Protein AF-A0A9W5R6Z0-F1 (afdb_monomer_lite)

Foldseek 3Di:
DLVVQVLDWADPPPDDTPGDPHPPDDDDLVSQQVSQCVVVPPCSNVVSVVVVVVVVVVVLVVVLVVVLVVVVVVCVVVVPPVVNVVSVVVSVVVVVCVVVDDPVVVVVVVCVVVVVVCVVVVVVCVVCVVVVVLQVVQQVVCVVVVHPDQDDCVSSPHPDPVVSNVVSVVVVVVVVVVVVVVVVVVVD

Sequence (188 aa):
MILITGMYNVIPEGKSAIVKNIGNVEAGPIYTQQAVETVITGFGPIFISIAIFFFAFTTLLAYYYIAETTLTYLDRQLKYGWLKPVLKFGFLIMVYIGSVESASLLWNLGDLGIGSMAWLNLIAILLLSKIALKVLKDYETQKKEGKDPVFNPKNVGIEGLTFWEERSKEVERKSSREKVIVDDNLKL

Secondary structure (DSSP, 8-state):
-TTTTT--EE--TTS--SEE-STT--SSHHHHHHHHHTTSTTTHHHHHHHHHHHHHHHHHHHHHHHHHHHHHHHHHHH--TTHHHHHHHHHHHHHHHHHHS-HHHHHHHHHHHHHHHHHHHHHHHHHHHHHHHHHHHHHHHHHHTT------TTTTT----HHHHHHHHHHHHHHHHHHHHHHHHTT-

Structure (mmCIF, N/CA/C/O backbone):
data_AF-A0A9W5R6Z0-F1
#
_entry.id   AF-A0A9W5R6Z0-F1
#
loop_
_atom_site.group_PDB
_atom_site.id
_atom_site.type_symbol
_atom_site.label_atom_id
_atom_site.label_alt_id
_atom_site.label_comp_id
_atom_site.label_asym_id
_atom_site.label_entity_id
_atom_site.label_seq_id
_atom_site.pdbx_PDB_ins_code
_atom_site.Cartn_x
_atom_site.Cartn_y
_atom_site.Cartn_z
_atom_site.occupancy
_atom_site.B_iso_or_equiv
_atom_site.auth_seq_id
_atom_site.auth_comp_id
_atom_site.auth_asym_id
_atom_site.auth_atom_id
_atom_site.pdbx_PDB_model_num
ATOM 1 N N . MET A 1 1 ? 2.844 10.333 -21.770 1.00 77.25 1 MET A N 1
ATOM 2 C CA . MET A 1 1 ? 4.228 10.536 -22.247 1.00 77.25 1 MET A CA 1
ATOM 3 C C . MET A 1 1 ? 4.653 9.427 -23.200 1.00 77.25 1 MET A C 1
ATOM 5 O O . MET A 1 1 ? 4.737 9.733 -24.372 1.00 77.25 1 MET A O 1
ATOM 9 N N . ILE A 1 2 ? 4.774 8.164 -22.762 1.00 85.81 2 ILE A N 1
ATOM 10 C CA . ILE A 1 2 ? 5.124 7.000 -23.616 1.00 85.81 2 ILE A CA 1
ATOM 11 C C . ILE A 1 2 ? 4.349 6.962 -24.948 1.00 85.81 2 ILE A C 1
ATOM 13 O O . ILE A 1 2 ? 4.947 6.856 -26.012 1.00 85.81 2 ILE A O 1
ATOM 17 N N . LEU A 1 3 ? 3.018 7.096 -24.900 1.00 87.56 3 LEU A N 1
ATOM 18 C CA . LEU A 1 3 ? 2.178 7.074 -26.107 1.00 87.56 3 LEU A CA 1
ATOM 19 C C . LEU A 1 3 ? 2.365 8.309 -27.002 1.00 87.56 3 LEU A C 1
ATOM 21 O O . LEU A 1 3 ? 2.308 8.191 -28.218 1.00 87.56 3 LEU A O 1
ATOM 25 N N . ILE A 1 4 ? 2.599 9.480 -26.400 1.00 87.56 4 ILE A N 1
ATOM 26 C CA . ILE A 1 4 ? 2.742 10.763 -27.111 1.00 87.56 4 ILE A CA 1
ATOM 27 C C . ILE A 1 4 ? 4.077 10.809 -27.858 1.00 87.56 4 ILE A C 1
ATOM 29 O O . ILE A 1 4 ? 4.140 11.292 -28.980 1.00 87.56 4 ILE A O 1
ATOM 33 N N . THR A 1 5 ? 5.137 10.286 -27.242 1.00 86.75 5 THR A N 1
ATOM 34 C CA . THR A 1 5 ? 6.488 10.253 -27.814 1.00 86.75 5 THR A CA 1
ATOM 35 C C . THR A 1 5 ? 6.715 9.041 -28.715 1.00 86.75 5 THR A C 1
ATOM 37 O O . THR A 1 5 ? 7.781 8.906 -29.304 1.00 86.75 5 THR A O 1
ATOM 40 N N . GLY A 1 6 ? 5.740 8.132 -28.809 1.00 87.12 6 GLY A N 1
ATOM 41 C CA . GLY A 1 6 ? 5.855 6.908 -29.594 1.00 87.12 6 GLY A CA 1
ATOM 42 C C . GLY A 1 6 ? 6.818 5.867 -29.015 1.00 87.12 6 GLY A C 1
ATOM 43 O O . GLY A 1 6 ? 7.072 4.87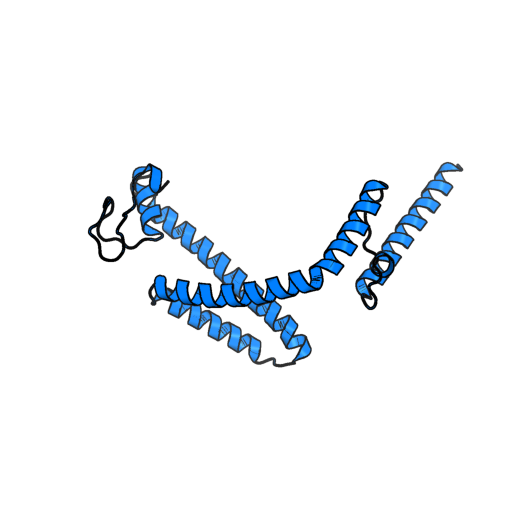1 -29.682 1.00 87.12 6 GLY A O 1
ATOM 44 N N . MET A 1 7 ? 7.343 6.040 -27.797 1.00 88.94 7 MET A N 1
ATOM 45 C CA . MET A 1 7 ? 8.395 5.173 -27.240 1.00 88.94 7 MET A CA 1
ATOM 46 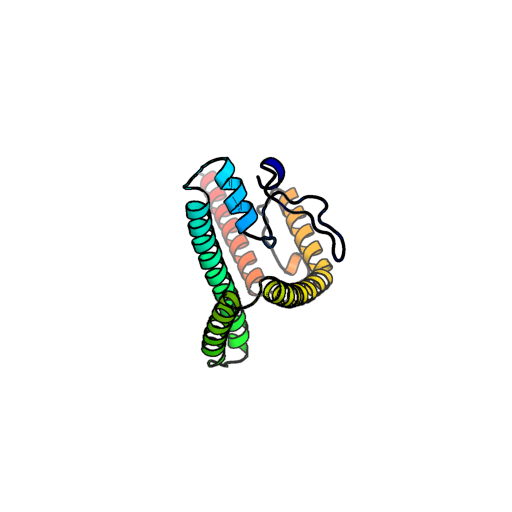C C . MET A 1 7 ? 7.825 3.896 -26.609 1.00 88.94 7 MET A C 1
ATOM 48 O O . MET A 1 7 ? 7.906 3.688 -25.401 1.00 88.94 7 MET A O 1
ATOM 52 N N . TYR A 1 8 ? 7.211 3.050 -27.434 1.00 88.88 8 TYR A N 1
ATOM 53 C CA . TYR A 1 8 ? 6.644 1.761 -27.043 1.00 88.88 8 TYR A CA 1
ATOM 54 C C . TYR A 1 8 ? 6.762 0.736 -28.177 1.00 88.88 8 TYR A C 1
ATOM 56 O O . TYR A 1 8 ? 6.826 1.088 -29.356 1.00 88.88 8 TYR A O 1
ATOM 64 N N . ASN A 1 9 ? 6.738 -0.544 -27.815 1.00 89.19 9 ASN A N 1
ATOM 65 C CA . ASN A 1 9 ? 6.555 -1.643 -28.757 1.00 89.19 9 ASN A CA 1
ATOM 66 C C . ASN A 1 9 ? 5.205 -2.320 -28.495 1.00 89.19 9 ASN A C 1
ATOM 68 O O . ASN A 1 9 ? 4.774 -2.435 -27.349 1.00 89.19 9 ASN A O 1
ATOM 72 N N . VAL A 1 10 ? 4.552 -2.796 -29.553 1.00 87.25 10 VAL A N 1
ATOM 73 C CA . VAL A 1 10 ? 3.347 -3.630 -29.485 1.00 87.25 10 VAL A CA 1
ATOM 74 C C . VAL A 1 10 ? 3.653 -4.934 -30.197 1.00 87.25 10 VAL A C 1
ATOM 76 O O . VAL A 1 10 ? 3.701 -4.990 -31.428 1.00 87.25 10 VAL A O 1
ATOM 79 N N . ILE A 1 11 ? 3.877 -5.980 -29.410 1.00 85.06 11 ILE A N 1
ATOM 80 C CA . ILE A 1 11 ? 4.200 -7.318 -29.901 1.00 85.06 11 ILE A CA 1
ATOM 81 C C . ILE A 1 11 ? 3.173 -8.275 -29.291 1.00 85.06 11 ILE A C 1
ATOM 83 O O . ILE A 1 11 ? 3.257 -8.561 -28.099 1.00 85.06 11 ILE A O 1
ATOM 87 N N . PRO A 1 12 ? 2.164 -8.720 -30.060 1.00 80.62 12 PRO A N 1
ATOM 88 C CA . PRO A 1 12 ? 1.218 -9.721 -29.584 1.00 80.62 12 PRO A CA 1
ATOM 89 C C . PRO A 1 12 ? 1.924 -11.062 -29.380 1.00 80.62 12 PRO A C 1
ATOM 91 O O . PRO A 1 12 ? 2.816 -11.415 -30.156 1.00 80.62 12 PRO A O 1
ATOM 94 N N . GLU A 1 13 ? 1.491 -11.834 -28.385 1.00 79.50 13 GLU A N 1
ATOM 95 C CA . GLU A 1 13 ? 2.047 -13.165 -28.130 1.00 79.50 13 GLU A CA 1
ATOM 96 C C . GLU A 1 13 ? 1.988 -14.044 -29.389 1.00 79.50 13 GLU A C 1
ATOM 98 O O . GLU A 1 13 ? 0.944 -14.189 -30.032 1.00 79.50 13 GLU A O 1
ATOM 103 N N . GLY A 1 14 ? 3.141 -14.599 -29.772 1.00 77.69 14 GLY A N 1
ATOM 104 C CA . GLY A 1 14 ? 3.274 -15.492 -30.925 1.00 77.69 14 GLY A CA 1
ATOM 105 C C . GLY A 1 14 ? 3.128 -14.835 -32.304 1.00 77.69 14 GLY A C 1
ATOM 106 O O . GLY A 1 14 ? 3.070 -15.557 -33.299 1.00 77.69 14 GLY A O 1
ATOM 107 N N . LYS A 1 15 ? 3.065 -13.499 -32.407 1.00 82.94 15 LYS A N 1
ATOM 108 C CA . LYS A 1 15 ? 2.953 -12.778 -33.689 1.00 82.94 15 LYS A CA 1
ATOM 109 C C . LYS A 1 15 ? 4.107 -11.800 -33.903 1.00 82.94 15 LYS A C 1
ATOM 111 O O . LYS A 1 15 ? 4.808 -11.407 -32.974 1.00 82.94 15 LYS A O 1
ATOM 116 N N . SER A 1 16 ? 4.294 -11.386 -35.155 1.00 80.81 16 SER A N 1
ATOM 117 C CA . SER A 1 16 ? 5.207 -10.296 -35.501 1.00 80.81 16 SER A CA 1
ATOM 118 C C . SER A 1 16 ? 4.775 -8.985 -34.840 1.00 80.81 16 SER A C 1
ATOM 120 O O . SER A 1 16 ? 3.581 -8.730 -34.665 1.00 80.81 16 SER A O 1
ATOM 122 N N . ALA A 1 17 ? 5.752 -8.141 -34.508 1.00 81.62 17 ALA A N 1
ATOM 123 C CA . ALA A 1 17 ? 5.506 -6.826 -33.929 1.00 81.62 17 ALA A CA 1
ATOM 124 C C . ALA A 1 17 ? 4.579 -5.989 -34.828 1.00 81.62 17 ALA A C 1
ATOM 126 O O . ALA A 1 17 ? 4.824 -5.868 -36.027 1.00 81.62 17 ALA A O 1
ATOM 127 N N . ILE A 1 18 ? 3.535 -5.407 -34.237 1.00 85.50 18 ILE A N 1
ATOM 128 C CA . ILE A 1 18 ? 2.630 -4.466 -34.915 1.00 85.50 18 ILE A CA 1
ATOM 129 C C . ILE A 1 18 ? 3.275 -3.079 -34.941 1.00 85.50 18 ILE A C 1
ATOM 131 O O . ILE A 1 18 ? 3.247 -2.390 -35.956 1.00 85.50 18 ILE A O 1
ATOM 135 N N . VAL A 1 19 ? 3.882 -2.683 -33.820 1.00 84.25 19 VAL A N 1
ATOM 136 C CA . VAL A 1 19 ? 4.623 -1.426 -33.672 1.00 84.25 19 VAL A CA 1
ATOM 137 C C . VAL A 1 19 ? 5.940 -1.738 -32.980 1.00 84.25 19 VAL A C 1
ATOM 139 O O . VAL A 1 19 ? 5.950 -2.421 -31.955 1.00 84.25 19 VAL A O 1
ATOM 142 N N . LYS A 1 20 ? 7.053 -1.255 -33.533 1.00 83.56 20 LYS A N 1
ATOM 143 C CA . LYS A 1 20 ? 8.387 -1.458 -32.963 1.00 83.56 20 LYS A CA 1
ATOM 144 C C . LYS A 1 20 ? 9.213 -0.182 -33.063 1.00 83.56 20 LYS A C 1
ATOM 146 O O . LYS A 1 20 ? 10.036 -0.039 -33.963 1.00 83.56 20 LYS A O 1
ATOM 151 N N . ASN A 1 21 ? 8.972 0.743 -32.144 1.00 85.62 21 ASN A N 1
ATOM 152 C CA . ASN A 1 21 ? 9.643 2.041 -32.144 1.00 85.62 21 ASN A CA 1
ATOM 153 C C . ASN A 1 21 ? 10.928 2.031 -31.306 1.00 85.62 21 ASN A C 1
ATOM 155 O O . ASN A 1 21 ? 11.796 2.874 -31.509 1.00 85.62 21 ASN A O 1
ATOM 159 N N . ILE A 1 22 ? 11.070 1.075 -30.382 1.00 80.81 22 ILE A N 1
ATOM 160 C CA . ILE A 1 22 ? 12.160 1.051 -29.404 1.00 80.81 22 ILE A CA 1
ATOM 161 C C . ILE A 1 22 ? 12.821 -0.326 -29.305 1.00 80.81 22 ILE A C 1
ATOM 163 O O . ILE A 1 22 ? 12.509 -1.123 -28.428 1.00 80.81 22 ILE A O 1
ATOM 167 N N . GLY A 1 23 ? 13.763 -0.613 -30.211 1.00 81.56 23 GLY A N 1
ATOM 168 C CA . GLY A 1 23 ? 14.659 -1.781 -30.144 1.00 81.56 23 GLY A CA 1
ATOM 169 C C . GLY A 1 23 ? 13.993 -3.120 -29.774 1.00 81.56 23 GLY A C 1
ATOM 170 O O . GLY A 1 23 ? 12.806 -3.333 -30.004 1.00 81.56 23 GLY A O 1
ATOM 171 N N . ASN A 1 24 ? 14.768 -4.051 -29.212 1.00 78.62 24 ASN A N 1
ATOM 172 C CA . ASN A 1 24 ? 14.244 -5.242 -28.527 1.00 78.62 24 ASN A CA 1
ATOM 173 C C . ASN A 1 24 ? 14.318 -5.004 -27.018 1.00 78.62 24 ASN A C 1
ATOM 175 O O . ASN A 1 24 ? 15.182 -5.557 -26.344 1.00 78.62 24 ASN A O 1
ATOM 179 N N . VAL A 1 25 ? 13.462 -4.121 -26.512 1.00 81.19 25 VAL A N 1
ATOM 180 C CA . VAL A 1 25 ? 13.438 -3.774 -25.091 1.00 81.19 25 VAL A CA 1
ATOM 181 C C . VAL A 1 25 ? 12.130 -4.250 -24.466 1.00 81.19 25 VAL A C 1
ATOM 183 O O . VAL A 1 25 ? 11.048 -3.975 -24.999 1.00 81.19 25 VAL A O 1
ATOM 186 N N . GLU A 1 26 ? 12.233 -4.965 -23.344 1.00 77.94 26 GLU A N 1
ATOM 187 C CA . GLU A 1 26 ? 11.074 -5.396 -22.560 1.00 77.94 26 GLU A CA 1
ATOM 188 C C . GLU A 1 26 ? 10.276 -4.199 -22.036 1.00 77.94 26 GLU A C 1
ATOM 190 O O . GLU A 1 26 ? 10.821 -3.125 -21.760 1.00 77.94 26 GLU A O 1
ATOM 195 N N . ALA A 1 27 ? 8.963 -4.388 -21.910 1.00 81.75 27 ALA A N 1
ATOM 196 C CA . ALA A 1 27 ? 8.079 -3.372 -21.366 1.00 81.75 27 ALA A CA 1
ATOM 197 C C . ALA A 1 27 ? 8.438 -3.081 -19.905 1.00 81.75 27 ALA A C 1
ATOM 199 O O . ALA A 1 27 ? 8.511 -3.984 -19.075 1.00 81.75 27 ALA A O 1
ATOM 200 N N . GLY A 1 28 ? 8.651 -1.805 -19.583 1.00 82.88 28 GLY A N 1
ATOM 201 C CA . GLY A 1 28 ? 9.047 -1.420 -18.236 1.00 82.88 28 GLY A CA 1
ATOM 202 C C . GLY A 1 28 ? 9.510 0.030 -18.115 1.00 82.88 28 GLY A C 1
ATOM 203 O O . GLY A 1 28 ? 9.246 0.850 -19.000 1.00 82.88 28 GLY A O 1
ATOM 204 N N . PRO A 1 29 ? 10.235 0.360 -17.031 1.00 84.81 29 PRO A N 1
ATOM 205 C CA . PRO A 1 29 ? 10.706 1.717 -16.739 1.00 84.81 29 PRO A CA 1
ATOM 206 C C . PRO A 1 29 ? 11.485 2.376 -17.879 1.00 84.81 29 PRO A C 1
ATOM 208 O O . PRO A 1 29 ? 11.455 3.595 -18.043 1.00 84.81 29 PRO A O 1
ATOM 211 N N . ILE A 1 30 ? 12.158 1.564 -18.688 1.00 87.12 30 ILE A N 1
ATOM 212 C CA . ILE A 1 30 ? 12.966 2.006 -19.818 1.00 87.12 30 ILE A CA 1
ATOM 213 C C . ILE A 1 30 ? 12.137 2.682 -20.922 1.00 87.12 30 ILE A C 1
ATOM 215 O O . ILE A 1 30 ? 12.633 3.607 -21.557 1.00 87.12 30 ILE A O 1
ATOM 219 N N . TYR A 1 31 ? 10.855 2.328 -21.086 1.00 89.69 31 TYR A N 1
ATOM 220 C CA . TYR A 1 31 ? 9.956 3.005 -22.035 1.00 89.69 31 TYR A CA 1
ATOM 221 C C . TYR A 1 31 ? 9.731 4.452 -21.590 1.00 89.69 31 TYR A C 1
ATOM 223 O O . TYR A 1 31 ? 9.780 5.384 -22.391 1.00 89.69 31 TYR A O 1
ATOM 231 N N . THR A 1 32 ? 9.556 4.658 -20.282 1.00 89.81 32 THR A N 1
ATOM 232 C CA . THR A 1 32 ? 9.459 5.991 -19.684 1.00 89.81 32 THR A CA 1
ATOM 233 C C . THR A 1 32 ? 10.773 6.751 -19.825 1.00 89.81 32 THR A C 1
ATOM 235 O O . THR A 1 32 ? 10.742 7.910 -20.224 1.00 89.81 32 THR A O 1
ATOM 238 N N . GLN A 1 33 ? 11.920 6.121 -19.545 1.00 89.50 33 GLN A N 1
ATOM 239 C CA . GLN A 1 33 ? 13.234 6.768 -19.676 1.00 89.50 33 GLN A CA 1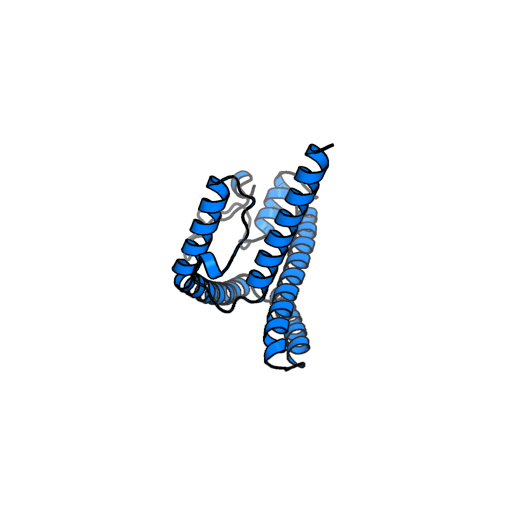
ATOM 240 C C . GLN A 1 33 ? 13.477 7.260 -21.104 1.00 89.50 33 GLN A C 1
ATOM 242 O O . GLN A 1 33 ? 13.824 8.421 -21.306 1.00 89.50 33 GLN A O 1
ATOM 247 N N . GLN A 1 34 ? 13.220 6.405 -22.093 1.00 88.75 34 GLN A N 1
ATOM 248 C CA . GLN A 1 34 ? 13.355 6.761 -23.498 1.00 88.75 34 GLN A CA 1
ATOM 249 C C . GLN A 1 34 ? 12.334 7.812 -23.937 1.00 88.75 34 GLN A C 1
ATOM 251 O O . GLN A 1 34 ? 12.659 8.688 -24.729 1.00 88.75 34 GLN A O 1
ATOM 256 N N . ALA A 1 35 ? 11.116 7.783 -23.396 1.00 89.00 35 ALA A N 1
ATOM 257 C CA . ALA A 1 35 ? 10.139 8.834 -23.638 1.00 89.00 35 ALA A CA 1
ATOM 258 C C . ALA A 1 35 ? 10.597 10.194 -23.084 1.00 89.00 35 ALA A C 1
ATOM 260 O O . ALA A 1 35 ? 10.463 11.191 -23.789 1.00 89.00 35 ALA A O 1
ATOM 261 N N . VAL A 1 36 ? 11.173 10.259 -21.876 1.00 88.94 36 VAL A N 1
ATOM 262 C CA . VAL A 1 36 ? 11.722 11.522 -21.342 1.00 88.94 36 VAL A CA 1
ATOM 263 C C . VAL A 1 36 ? 12.907 11.997 -22.170 1.00 88.94 36 VAL A C 1
ATOM 265 O O . VAL A 1 36 ? 13.016 13.192 -22.419 1.00 88.94 36 VAL A O 1
ATOM 268 N N . GLU A 1 37 ? 13.755 11.084 -22.640 1.00 88.88 37 GLU A N 1
ATOM 269 C CA . GLU A 1 37 ? 14.917 11.413 -23.475 1.00 88.88 37 GLU A CA 1
ATOM 270 C C . GLU A 1 37 ? 14.533 12.175 -24.758 1.00 88.88 37 GLU A C 1
ATOM 272 O O . GLU A 1 37 ? 15.288 13.029 -25.218 1.00 88.88 37 GLU A O 1
ATOM 277 N N . THR A 1 38 ? 13.327 11.946 -25.298 1.00 88.50 38 THR A N 1
ATOM 278 C CA . THR A 1 38 ? 12.824 12.707 -26.461 1.00 88.50 38 THR A CA 1
ATOM 279 C C . THR A 1 38 ? 12.519 14.179 -26.159 1.00 88.50 38 THR A C 1
ATOM 281 O O . THR A 1 38 ? 12.454 14.987 -27.081 1.00 88.50 38 THR A O 1
ATOM 284 N N . VAL A 1 39 ? 12.323 14.533 -24.886 1.00 87.19 39 VAL A N 1
ATOM 285 C CA . VAL A 1 39 ? 11.969 15.891 -24.437 1.00 87.19 39 VAL A CA 1
ATOM 286 C C . VAL A 1 39 ? 13.153 16.575 -23.750 1.00 87.19 39 VAL A C 1
ATOM 288 O O . VAL A 1 39 ? 13.369 17.768 -23.937 1.00 87.19 39 VAL A O 1
ATOM 291 N N . ILE A 1 40 ? 13.920 15.825 -22.953 1.00 86.75 40 ILE A N 1
ATOM 292 C CA . ILE A 1 40 ? 15.083 16.294 -22.192 1.00 86.75 40 ILE A CA 1
ATOM 293 C C . ILE A 1 40 ? 16.270 15.374 -22.505 1.00 86.75 40 ILE A C 1
ATOM 295 O O . ILE A 1 40 ? 16.613 14.482 -21.724 1.00 86.75 40 ILE A O 1
ATOM 299 N N . THR A 1 41 ? 16.880 15.588 -23.668 1.00 86.75 41 THR A N 1
ATOM 300 C CA . THR A 1 41 ? 17.999 14.780 -24.173 1.00 86.75 41 THR A CA 1
ATOM 301 C C . THR A 1 41 ? 19.209 14.834 -23.234 1.00 86.75 41 THR A C 1
ATOM 303 O O . THR A 1 41 ? 19.573 15.893 -22.723 1.00 86.75 41 THR A O 1
ATOM 306 N N . GLY A 1 42 ? 19.843 13.689 -22.996 1.00 85.50 42 GLY A N 1
ATOM 307 C CA . GLY A 1 42 ? 21.060 13.515 -22.204 1.00 85.50 42 GLY A CA 1
ATOM 308 C C . GLY A 1 42 ? 20.852 13.453 -20.688 1.00 85.50 42 GLY A C 1
ATOM 309 O O . GLY A 1 42 ? 21.684 12.878 -19.988 1.00 85.50 42 GLY A O 1
ATOM 310 N N . PHE A 1 43 ? 19.751 14.002 -20.163 1.00 88.88 43 PHE A N 1
ATOM 311 C CA . PHE A 1 43 ? 19.484 14.049 -18.718 1.00 88.88 43 PHE A CA 1
ATOM 312 C C . PHE A 1 43 ? 18.249 13.240 -18.288 1.00 88.88 43 PHE A C 1
ATOM 314 O O . PHE A 1 43 ? 18.162 12.815 -17.133 1.00 88.88 43 PHE A O 1
ATOM 321 N N . GLY A 1 44 ? 17.310 12.976 -19.202 1.00 85.81 44 GLY A N 1
ATOM 322 C CA . GLY A 1 44 ? 16.044 12.301 -18.908 1.00 85.81 44 GLY A CA 1
ATOM 323 C C . GLY A 1 44 ? 16.182 10.937 -18.208 1.00 85.81 44 GLY A C 1
ATOM 324 O O . GLY A 1 44 ? 15.608 10.754 -17.130 1.00 85.81 44 GLY A O 1
ATOM 325 N N . PRO A 1 45 ? 16.954 9.978 -18.754 1.00 86.81 45 PRO A N 1
ATOM 326 C CA . PRO A 1 45 ? 17.141 8.654 -18.164 1.00 86.81 45 PRO A CA 1
ATOM 327 C C . PRO A 1 45 ? 17.782 8.680 -16.773 1.00 86.81 45 PRO A C 1
ATOM 329 O O . PRO A 1 45 ? 17.369 7.920 -15.894 1.00 86.81 45 PRO A O 1
ATOM 332 N N . ILE A 1 46 ? 18.751 9.575 -16.547 1.00 90.19 46 ILE A N 1
ATOM 333 C CA . ILE A 1 46 ? 19.426 9.729 -15.249 1.00 90.19 46 ILE A CA 1
ATOM 334 C C . ILE A 1 46 ? 18.425 10.234 -14.210 1.00 90.19 46 ILE A C 1
ATOM 336 O O . ILE A 1 46 ? 18.289 9.640 -13.139 1.00 90.19 46 ILE A O 1
ATOM 340 N N . PHE A 1 47 ? 17.675 11.283 -14.552 1.00 90.44 47 PHE A N 1
ATOM 341 C CA . PHE A 1 47 ? 16.640 11.838 -13.686 1.00 90.44 47 PHE A CA 1
ATOM 342 C C . PHE A 1 47 ? 15.598 10.783 -13.290 1.00 90.44 47 PHE A C 1
ATOM 344 O O . PHE A 1 47 ? 15.310 10.606 -12.105 1.00 90.44 47 PHE A O 1
ATOM 351 N N . ILE A 1 48 ? 15.073 10.035 -14.266 1.00 91.44 48 ILE A N 1
ATOM 352 C CA . ILE A 1 48 ? 14.075 8.989 -14.011 1.00 91.44 48 ILE A CA 1
ATOM 353 C C . ILE A 1 48 ? 14.648 7.856 -13.156 1.00 91.44 48 ILE A C 1
ATOM 355 O O . ILE A 1 48 ? 13.959 7.370 -12.263 1.00 91.44 48 ILE A O 1
ATOM 359 N N . SER A 1 49 ? 15.903 7.463 -13.369 1.00 91.19 49 SER A N 1
ATOM 360 C CA . SER A 1 49 ? 16.547 6.418 -12.563 1.00 91.19 49 SER A CA 1
ATOM 361 C C . SER A 1 49 ? 16.668 6.826 -11.089 1.00 91.19 49 SER A C 1
ATOM 363 O O . SER A 1 49 ? 16.325 6.042 -10.205 1.00 91.19 49 SER A O 1
ATOM 365 N N . ILE A 1 50 ? 17.070 8.074 -10.816 1.00 93.50 50 ILE A N 1
ATOM 366 C CA . ILE A 1 50 ? 17.141 8.622 -9.450 1.00 93.50 50 ILE A CA 1
ATOM 367 C C . ILE A 1 50 ? 15.743 8.707 -8.822 1.00 93.50 50 ILE A C 1
ATOM 369 O O . ILE A 1 50 ? 15.555 8.325 -7.667 1.00 93.50 50 ILE A O 1
ATOM 373 N N . ALA A 1 51 ? 14.745 9.170 -9.577 1.00 93.12 51 ALA A N 1
ATOM 374 C CA . ALA A 1 51 ? 13.372 9.271 -9.089 1.00 93.12 51 ALA A CA 1
ATOM 375 C C . ALA A 1 51 ? 12.790 7.895 -8.721 1.00 93.12 51 ALA A C 1
ATOM 377 O O . ALA A 1 51 ? 12.215 7.734 -7.643 1.00 93.12 51 ALA A O 1
ATOM 378 N N . ILE A 1 52 ? 12.984 6.887 -9.580 1.00 92.44 52 ILE A N 1
ATOM 379 C CA . ILE A 1 52 ? 12.533 5.512 -9.329 1.00 92.44 52 ILE A CA 1
ATOM 380 C C . ILE A 1 52 ? 13.243 4.919 -8.116 1.00 92.44 52 ILE A C 1
ATOM 382 O O . ILE A 1 52 ? 12.594 4.238 -7.330 1.00 92.44 52 ILE A O 1
ATOM 386 N N . PHE A 1 53 ? 14.532 5.206 -7.918 1.00 93.56 53 PHE A N 1
ATOM 387 C CA . PHE A 1 53 ? 15.258 4.752 -6.734 1.00 93.56 53 PHE A CA 1
ATOM 388 C C . PHE A 1 53 ? 14.599 5.240 -5.437 1.00 93.56 53 PHE A C 1
ATOM 390 O O . PHE A 1 53 ? 14.262 4.425 -4.579 1.00 93.56 53 PHE A O 1
ATOM 397 N N . PHE A 1 54 ? 14.342 6.546 -5.300 1.00 96.00 54 PHE A N 1
ATOM 398 C CA . PHE A 1 54 ? 13.692 7.084 -4.099 1.00 96.00 54 PHE A CA 1
ATOM 399 C C . PHE A 1 54 ? 12.246 6.600 -3.944 1.00 96.00 54 PHE A C 1
ATOM 401 O O . PHE A 1 54 ? 11.814 6.275 -2.834 1.00 96.00 54 PHE A O 1
ATOM 408 N N . PHE A 1 55 ? 11.503 6.506 -5.047 1.00 94.31 55 PHE A N 1
ATOM 409 C CA . PHE A 1 55 ? 10.135 5.997 -5.034 1.00 94.31 55 PHE A CA 1
ATOM 410 C C . PHE A 1 55 ? 10.081 4.531 -4.582 1.00 94.31 55 PHE A C 1
ATOM 412 O O . PHE A 1 55 ? 9.326 4.187 -3.673 1.00 94.31 55 PHE A O 1
ATOM 419 N N . ALA A 1 56 ? 10.928 3.672 -5.148 1.00 93.25 56 ALA A N 1
ATOM 420 C CA . ALA A 1 56 ? 11.024 2.270 -4.762 1.00 93.25 56 ALA A CA 1
ATOM 421 C C . ALA A 1 56 ? 11.507 2.119 -3.313 1.00 93.25 56 ALA A C 1
ATOM 423 O O . ALA A 1 56 ? 10.928 1.345 -2.557 1.00 93.25 56 ALA A O 1
ATOM 424 N N . PHE A 1 57 ? 12.507 2.898 -2.892 1.00 94.62 57 PHE A N 1
ATOM 425 C CA . PHE A 1 57 ? 13.037 2.859 -1.529 1.00 94.62 57 PHE A CA 1
ATOM 426 C C . PHE A 1 57 ? 11.973 3.202 -0.480 1.00 94.62 57 PHE A C 1
ATOM 428 O O . PHE A 1 57 ? 11.755 2.444 0.466 1.00 94.62 57 PHE A O 1
ATOM 435 N N . THR A 1 58 ? 11.270 4.321 -0.663 1.00 96.50 58 THR A N 1
ATOM 436 C CA . THR A 1 58 ? 10.189 4.734 0.247 1.00 96.50 58 THR A CA 1
ATOM 437 C C . THR A 1 58 ? 9.034 3.734 0.251 1.00 96.50 58 THR A C 1
ATOM 439 O O . THR A 1 58 ? 8.502 3.422 1.316 1.00 96.50 58 THR A O 1
ATOM 442 N N . THR A 1 59 ? 8.707 3.160 -0.908 1.00 94.56 59 THR A N 1
ATOM 443 C CA . THR A 1 59 ? 7.694 2.105 -1.034 1.00 94.56 59 THR A CA 1
ATOM 444 C C . THR A 1 59 ? 8.094 0.841 -0.267 1.00 94.56 59 THR A C 1
ATOM 446 O O . THR A 1 59 ? 7.293 0.316 0.504 1.00 94.56 59 THR A O 1
ATOM 449 N N . LEU A 1 60 ? 9.342 0.377 -0.396 1.00 94.62 60 LEU A N 1
ATOM 450 C CA . LEU A 1 60 ? 9.859 -0.779 0.345 1.00 94.62 60 LEU A CA 1
ATOM 451 C C . LEU A 1 60 ? 9.795 -0.560 1.862 1.00 94.62 60 LEU A C 1
ATOM 453 O O . LEU A 1 60 ? 9.329 -1.438 2.588 1.00 94.62 60 LEU A O 1
ATOM 457 N N . LEU A 1 61 ? 10.202 0.619 2.341 1.00 94.69 61 LEU A N 1
ATOM 458 C CA . LEU A 1 61 ? 10.109 0.961 3.763 1.00 94.69 61 LEU A CA 1
ATOM 459 C C . LEU A 1 61 ? 8.661 0.968 4.262 1.00 94.69 61 LEU A C 1
ATOM 461 O O . LEU A 1 61 ? 8.388 0.441 5.340 1.00 94.69 61 LEU A O 1
ATOM 465 N N . ALA A 1 62 ? 7.733 1.525 3.481 1.00 95.38 62 ALA A N 1
ATOM 466 C CA . ALA A 1 62 ? 6.317 1.528 3.824 1.00 95.38 62 ALA A CA 1
ATOM 467 C C . ALA A 1 62 ? 5.756 0.099 3.921 1.00 95.38 62 ALA A C 1
ATOM 469 O O . ALA A 1 62 ? 5.092 -0.226 4.905 1.00 95.38 62 ALA A O 1
ATOM 470 N N . TYR A 1 63 ? 6.071 -0.778 2.962 1.00 92.88 63 TYR A N 1
ATOM 471 C CA . TYR A 1 63 ? 5.639 -2.179 3.007 1.00 92.88 63 TYR A CA 1
ATOM 472 C C . TYR A 1 63 ? 6.232 -2.941 4.194 1.00 92.88 63 TYR A C 1
ATOM 474 O O . TYR A 1 63 ? 5.502 -3.669 4.868 1.00 92.88 63 TYR A O 1
ATOM 482 N N . TYR A 1 64 ? 7.520 -2.746 4.497 1.00 94.88 64 TYR A N 1
ATOM 483 C CA . TYR A 1 64 ? 8.132 -3.338 5.687 1.00 94.88 64 TYR A CA 1
ATOM 484 C C . TYR A 1 64 ? 7.444 -2.853 6.969 1.00 94.88 64 TYR A C 1
ATOM 486 O O . TYR A 1 64 ? 7.099 -3.662 7.826 1.00 94.88 64 TYR A O 1
ATOM 494 N N . TYR A 1 65 ? 7.171 -1.550 7.076 1.00 94.31 65 TYR A N 1
ATOM 495 C CA . TYR A 1 65 ? 6.480 -0.974 8.227 1.00 94.31 65 TYR A CA 1
ATOM 496 C C . TYR A 1 65 ? 5.059 -1.534 8.396 1.00 94.31 65 TYR A C 1
ATOM 498 O O . TYR A 1 65 ? 4.667 -1.912 9.502 1.00 94.31 65 TYR A O 1
ATOM 506 N N . ILE A 1 66 ? 4.287 -1.645 7.311 1.00 92.75 66 ILE A N 1
ATOM 507 C CA . ILE A 1 66 ? 2.943 -2.244 7.334 1.00 92.75 66 ILE A CA 1
ATOM 508 C C . ILE A 1 66 ? 3.015 -3.713 7.779 1.00 92.75 66 ILE A C 1
ATOM 510 O O . ILE A 1 66 ? 2.219 -4.151 8.613 1.00 92.75 66 ILE A O 1
ATOM 514 N N . ALA A 1 67 ? 3.988 -4.474 7.275 1.00 92.50 67 ALA A N 1
ATOM 515 C CA . ALA A 1 67 ? 4.179 -5.864 7.667 1.00 92.50 67 ALA A CA 1
ATOM 516 C C . ALA A 1 67 ? 4.585 -5.995 9.145 1.00 92.50 67 ALA A C 1
ATOM 518 O O . ALA A 1 67 ? 4.012 -6.805 9.870 1.00 92.50 67 ALA A O 1
ATOM 519 N N . GLU A 1 68 ? 5.520 -5.173 9.625 1.00 91.56 68 GLU A N 1
ATOM 520 C CA . GLU A 1 68 ? 5.998 -5.205 11.011 1.00 91.56 68 GLU A CA 1
ATOM 521 C C . GLU A 1 68 ? 4.918 -4.770 12.007 1.00 91.56 68 GLU A C 1
ATOM 523 O O . GLU A 1 68 ? 4.788 -5.362 13.082 1.00 91.56 68 GLU A O 1
ATOM 528 N N . THR A 1 69 ? 4.115 -3.762 11.664 1.00 91.00 69 THR A N 1
ATOM 529 C CA . THR A 1 69 ? 2.988 -3.313 12.496 1.00 91.00 69 THR A CA 1
ATOM 530 C C . THR A 1 69 ? 1.884 -4.363 12.560 1.00 91.00 69 THR A C 1
ATOM 532 O O . THR A 1 69 ? 1.425 -4.688 13.657 1.00 91.00 69 THR A O 1
ATOM 535 N N . THR A 1 70 ? 1.524 -4.965 11.423 1.00 89.88 70 THR A N 1
ATOM 536 C CA . THR A 1 70 ? 0.564 -6.081 11.364 1.00 89.88 70 THR A CA 1
ATOM 537 C C . THR A 1 70 ? 1.067 -7.277 12.170 1.00 89.88 70 THR A C 1
ATOM 539 O O . THR A 1 70 ? 0.330 -7.855 12.970 1.00 89.88 70 THR A O 1
ATOM 542 N N . LEU A 1 71 ? 2.353 -7.605 12.033 1.00 90.12 71 LEU A N 1
ATOM 543 C CA . LEU A 1 71 ? 2.980 -8.671 12.796 1.00 90.12 71 LEU A CA 1
ATOM 544 C C . LEU A 1 71 ? 3.013 -8.356 14.289 1.00 90.12 71 LEU A C 1
ATOM 546 O O . LEU A 1 71 ? 2.717 -9.226 15.091 1.00 90.12 71 LEU A O 1
ATOM 550 N N . THR A 1 72 ? 3.321 -7.120 14.682 1.00 87.88 72 THR A N 1
ATOM 551 C CA . THR A 1 72 ? 3.328 -6.701 16.092 1.00 87.88 72 THR A CA 1
ATOM 552 C C . THR A 1 72 ? 1.929 -6.773 16.705 1.00 87.88 72 THR A C 1
ATOM 554 O O . THR A 1 72 ? 1.787 -7.131 17.874 1.00 87.88 72 THR A O 1
ATOM 557 N N . TYR A 1 73 ? 0.887 -6.462 15.930 1.00 85.75 73 TYR A N 1
ATOM 558 C CA . TYR A 1 73 ? -0.498 -6.631 16.362 1.00 85.75 73 TYR A CA 1
ATOM 559 C C . TYR A 1 73 ? -0.843 -8.109 16.600 1.00 85.75 73 TYR A C 1
ATOM 561 O O . TYR A 1 73 ? -1.421 -8.441 17.636 1.00 85.75 73 TYR A O 1
ATOM 569 N N . LEU A 1 74 ? -0.431 -8.996 15.691 1.00 85.81 74 LEU A N 1
ATOM 570 C CA . LEU A 1 74 ? -0.636 -10.439 15.824 1.00 85.81 74 LEU A CA 1
ATOM 571 C C . LEU A 1 74 ? 0.201 -11.037 16.973 1.00 85.81 74 LEU A C 1
ATOM 573 O O . LEU A 1 74 ? -0.293 -11.819 17.782 1.00 85.81 74 LEU A O 1
ATOM 577 N N . ASP A 1 75 ? 1.454 -10.610 17.096 1.00 81.25 75 ASP A N 1
ATOM 578 C CA . ASP A 1 75 ? 2.404 -11.050 18.116 1.00 81.25 75 ASP A CA 1
ATOM 579 C C . ASP A 1 75 ? 1.994 -10.612 19.528 1.00 81.25 75 ASP A C 1
ATOM 581 O O . ASP A 1 75 ? 2.230 -11.323 20.500 1.00 81.25 75 ASP A O 1
ATOM 585 N N . ARG A 1 76 ? 1.272 -9.492 19.668 1.00 77.19 76 ARG A N 1
ATOM 586 C CA . ARG A 1 76 ? 0.660 -9.094 20.948 1.00 77.19 76 ARG A CA 1
ATOM 587 C C . ARG A 1 76 ? -0.269 -10.168 21.523 1.00 77.19 76 ARG A C 1
ATOM 589 O O . ARG A 1 76 ? -0.394 -10.257 22.742 1.00 77.19 76 ARG A O 1
ATOM 596 N N . GLN A 1 77 ? -0.897 -10.964 20.660 1.00 66.56 77 GLN A N 1
ATOM 597 C CA . GLN A 1 77 ? -1.769 -12.073 21.045 1.00 66.56 77 GLN A CA 1
ATOM 598 C C . GLN A 1 77 ? -0.993 -13.394 21.200 1.00 66.56 77 GLN A C 1
ATOM 600 O O . GLN A 1 77 ? -1.349 -14.213 22.042 1.00 66.56 77 GLN A O 1
ATOM 605 N N . LEU A 1 78 ? 0.076 -13.596 20.417 1.00 66.88 78 LEU A N 1
ATOM 606 C CA . LEU A 1 78 ? 0.772 -14.884 20.282 1.00 66.88 78 LEU A CA 1
ATOM 607 C C . LEU A 1 78 ? 2.117 -15.003 21.042 1.00 66.88 78 LEU A C 1
ATOM 609 O O . LEU A 1 78 ? 2.543 -16.116 21.342 1.00 66.88 78 LEU A O 1
ATOM 613 N N . LYS A 1 79 ? 2.760 -13.882 21.410 1.00 71.56 79 LYS A N 1
ATOM 614 C CA . LYS A 1 79 ? 4.024 -13.769 22.179 1.00 71.56 79 LYS A CA 1
ATOM 615 C C . LYS A 1 79 ? 5.248 -14.479 21.568 1.00 71.56 79 LYS A C 1
ATOM 617 O O . LYS A 1 79 ? 6.127 -14.956 22.287 1.00 71.56 79 LYS A O 1
ATOM 622 N N . TYR A 1 80 ? 5.356 -14.517 20.249 1.00 75.69 80 TYR A N 1
ATOM 623 C CA . TYR A 1 80 ? 6.494 -15.036 19.499 1.00 75.69 80 TYR A CA 1
ATOM 624 C C . TYR A 1 80 ? 7.479 -13.924 19.097 1.00 75.69 80 TYR A C 1
ATOM 626 O O . TYR A 1 80 ? 7.569 -13.518 17.937 1.00 75.69 80 TYR A O 1
ATOM 634 N N . GLY A 1 81 ? 8.335 -13.513 20.039 1.00 74.62 81 GLY A N 1
ATOM 635 C CA . GLY A 1 81 ? 9.357 -12.479 19.802 1.00 74.62 81 GLY A CA 1
ATOM 636 C C . GLY A 1 81 ? 10.364 -12.782 18.675 1.00 74.62 81 GLY A C 1
ATOM 637 O O . GLY A 1 81 ? 11.054 -11.878 18.207 1.00 74.62 81 GLY A O 1
ATOM 638 N N . TRP A 1 82 ? 10.432 -14.030 18.198 1.00 84.06 82 TRP A N 1
ATOM 639 C CA . TRP A 1 82 ? 11.277 -14.448 17.075 1.00 84.06 82 TRP A CA 1
ATOM 640 C C . TRP A 1 82 ? 10.693 -14.102 15.694 1.00 84.06 82 TRP A C 1
ATOM 642 O O . TRP A 1 82 ? 11.424 -14.117 14.706 1.00 84.06 82 TRP A O 1
ATOM 652 N N . LEU A 1 83 ? 9.408 -13.746 15.593 1.00 86.81 83 LEU A N 1
ATOM 653 C CA . LEU A 1 83 ? 8.785 -13.454 14.299 1.00 86.81 83 LEU A CA 1
ATOM 654 C C . LEU A 1 83 ? 9.313 -12.157 13.668 1.00 86.81 83 LEU A C 1
ATOM 656 O O . LEU A 1 83 ? 9.455 -12.079 12.450 1.00 86.81 83 LEU A O 1
ATOM 660 N N . LYS A 1 84 ? 9.645 -11.144 14.478 1.00 86.62 84 LYS A N 1
ATOM 661 C CA . LYS A 1 84 ? 10.183 -9.860 13.991 1.00 86.62 84 LYS A CA 1
ATOM 662 C C . LYS A 1 84 ? 11.517 -9.998 13.250 1.00 86.62 84 LYS A C 1
ATOM 664 O O . LYS A 1 84 ? 11.608 -9.509 12.123 1.00 86.62 84 LYS A O 1
ATOM 669 N N . PRO A 1 85 ? 12.555 -10.654 13.813 1.00 89.12 85 PRO A N 1
ATOM 670 C CA . PRO A 1 85 ? 13.793 -10.856 13.071 1.00 89.12 85 PRO A CA 1
ATOM 671 C C . PRO A 1 85 ? 13.568 -11.713 11.823 1.00 89.12 85 PRO A C 1
ATOM 673 O O . PRO A 1 85 ? 14.130 -11.389 10.782 1.00 89.12 85 PRO A O 1
ATOM 676 N N . VAL A 1 86 ? 12.702 -12.733 11.874 1.00 92.56 86 VAL A N 1
ATOM 677 C CA . VAL A 1 86 ? 12.368 -13.540 10.687 1.00 92.56 86 VAL A CA 1
ATOM 678 C C . VAL A 1 86 ? 11.742 -12.693 9.583 1.00 92.56 86 VAL A C 1
ATOM 680 O O . VAL A 1 86 ? 12.181 -12.789 8.440 1.00 92.56 86 VAL A O 1
ATOM 683 N N . LEU A 1 87 ? 10.787 -11.816 9.908 1.00 93.25 87 LEU A N 1
ATOM 684 C CA . LEU A 1 87 ? 10.206 -10.886 8.938 1.00 93.25 87 LEU A CA 1
ATOM 685 C C . LEU A 1 87 ? 11.279 -9.981 8.326 1.00 93.25 87 LEU A C 1
ATOM 687 O O . LEU A 1 87 ? 11.315 -9.808 7.111 1.00 93.25 87 LEU A O 1
ATOM 691 N N . LYS A 1 88 ? 12.173 -9.429 9.151 1.00 93.06 88 LYS A N 1
ATOM 692 C CA . LYS A 1 88 ? 13.255 -8.554 8.687 1.00 93.06 88 LYS A CA 1
ATOM 693 C C . LYS A 1 88 ? 14.212 -9.272 7.739 1.00 93.06 88 LYS A C 1
ATOM 695 O O . LYS A 1 88 ? 14.504 -8.749 6.667 1.00 93.06 88 LYS A O 1
ATOM 700 N N . PHE A 1 89 ? 14.678 -10.465 8.102 1.00 95.31 89 PHE A N 1
ATOM 701 C CA . PHE A 1 89 ? 15.554 -11.255 7.235 1.00 95.31 89 PHE A CA 1
ATOM 702 C C . PHE A 1 89 ? 14.833 -11.713 5.965 1.00 95.31 89 PHE A C 1
ATOM 704 O O . PHE A 1 89 ? 15.388 -11.576 4.879 1.00 95.31 89 PHE A O 1
ATOM 711 N N . GLY A 1 90 ? 13.584 -12.172 6.075 1.00 94.75 90 GLY A N 1
ATOM 712 C CA . GLY A 1 90 ? 12.763 -12.554 4.927 1.00 94.75 90 GLY A CA 1
ATOM 713 C C . GLY A 1 90 ? 12.542 -11.394 3.956 1.00 94.75 90 GLY A C 1
ATOM 714 O O . GLY A 1 90 ? 12.703 -11.564 2.751 1.00 94.75 90 GLY A O 1
ATOM 715 N N . PHE A 1 91 ? 12.265 -10.193 4.469 1.00 94.38 91 PHE A N 1
ATOM 716 C CA . PHE A 1 91 ? 12.118 -8.989 3.655 1.00 94.38 91 PHE A CA 1
ATOM 717 C C . PHE A 1 91 ? 13.410 -8.646 2.903 1.00 94.38 91 PHE A C 1
ATOM 719 O O . PHE A 1 91 ? 13.370 -8.407 1.701 1.00 94.38 91 PHE A O 1
ATOM 726 N N . LEU A 1 92 ? 14.565 -8.677 3.578 1.00 94.88 92 LEU A N 1
ATOM 727 C CA . LEU A 1 92 ? 15.861 -8.416 2.939 1.00 94.88 92 LEU A CA 1
ATOM 728 C C . LEU A 1 92 ? 16.190 -9.442 1.844 1.00 94.88 92 LEU A C 1
ATOM 730 O O . LEU A 1 92 ? 16.673 -9.061 0.779 1.00 94.88 92 LEU A O 1
ATOM 734 N N . ILE A 1 93 ? 15.888 -10.723 2.078 1.00 94.38 93 ILE A N 1
ATOM 735 C CA . ILE A 1 93 ? 16.052 -11.783 1.075 1.00 94.38 93 ILE A CA 1
ATOM 736 C C . ILE A 1 93 ? 15.147 -11.518 -0.131 1.00 94.38 93 ILE A C 1
ATOM 738 O O . ILE A 1 93 ? 15.614 -11.582 -1.263 1.00 94.38 93 ILE A O 1
ATOM 742 N N . MET A 1 94 ? 13.880 -11.159 0.089 1.00 92.00 94 MET A N 1
ATOM 743 C CA . MET A 1 94 ? 12.948 -10.849 -1.000 1.00 92.00 94 MET A CA 1
ATOM 744 C C . MET A 1 94 ? 13.361 -9.612 -1.801 1.00 92.00 94 MET A C 1
ATOM 746 O O . MET A 1 94 ? 13.218 -9.611 -3.020 1.00 92.00 94 MET A O 1
ATOM 750 N N . VAL A 1 95 ? 13.917 -8.583 -1.154 1.00 93.00 95 VAL A N 1
ATOM 751 C CA . VAL A 1 95 ? 14.484 -7.416 -1.850 1.00 93.00 95 VAL A CA 1
ATOM 752 C C . VAL A 1 95 ? 15.672 -7.825 -2.723 1.00 93.00 95 VAL A C 1
ATOM 754 O O . VAL A 1 95 ? 15.772 -7.375 -3.862 1.00 93.00 95 VAL A O 1
ATOM 757 N N . TYR A 1 96 ? 16.545 -8.705 -2.225 1.00 93.25 96 TYR A N 1
ATOM 758 C CA . TYR A 1 96 ? 17.656 -9.234 -3.014 1.00 93.25 96 TYR A CA 1
ATOM 759 C C . TYR A 1 96 ? 17.167 -10.055 -4.214 1.00 93.25 96 TYR A C 1
ATOM 761 O O . TYR A 1 96 ? 17.581 -9.779 -5.339 1.00 93.25 96 TYR A O 1
ATOM 769 N N . ILE A 1 97 ? 16.235 -10.992 -4.004 1.00 91.75 97 ILE A N 1
ATOM 770 C CA . ILE A 1 97 ? 15.593 -11.762 -5.082 1.00 91.75 97 ILE A CA 1
ATOM 771 C C . ILE A 1 97 ? 14.977 -10.807 -6.113 1.00 91.75 97 ILE A C 1
ATOM 773 O O . ILE A 1 97 ? 15.183 -10.977 -7.311 1.00 91.75 97 ILE A O 1
ATOM 777 N N . GLY A 1 98 ? 14.318 -9.741 -5.652 1.00 89.25 98 GLY A N 1
ATOM 778 C CA . GLY A 1 98 ? 13.740 -8.702 -6.501 1.00 89.25 98 GLY A CA 1
ATOM 779 C C . GLY A 1 98 ? 14.736 -7.959 -7.396 1.00 89.25 98 GLY A C 1
ATOM 780 O O . GLY A 1 98 ? 14.332 -7.375 -8.396 1.00 89.25 98 GLY A O 1
ATOM 781 N N . SER A 1 99 ? 16.027 -7.975 -7.057 1.00 88.75 99 SER A N 1
ATOM 782 C CA . SER A 1 99 ? 17.079 -7.333 -7.855 1.00 88.75 99 SER A CA 1
ATOM 783 C C . SER A 1 99 ? 17.707 -8.244 -8.915 1.00 88.75 99 SER A C 1
ATOM 785 O O . SER A 1 99 ? 18.392 -7.739 -9.802 1.00 88.75 99 SER A O 1
ATOM 787 N N . VAL A 1 100 ? 17.494 -9.562 -8.824 1.00 90.12 100 VAL A N 1
ATOM 788 C CA . VAL A 1 100 ? 18.137 -10.567 -9.692 1.00 90.12 100 VAL A CA 1
ATOM 789 C C . VAL A 1 100 ? 17.127 -11.285 -10.589 1.00 90.12 100 VAL A C 1
ATOM 791 O O . VAL A 1 100 ? 17.451 -11.630 -11.723 1.00 90.12 100 VAL A O 1
ATOM 794 N N . GLU A 1 101 ? 15.908 -11.505 -10.099 1.00 90.19 101 GLU A N 1
ATOM 795 C CA . GLU A 1 101 ? 14.858 -12.211 -10.831 1.00 90.19 101 GLU A CA 1
ATOM 796 C C . GLU A 1 101 ? 14.157 -11.345 -11.883 1.00 90.19 101 GLU A C 1
ATOM 798 O O . GLU A 1 101 ? 14.158 -10.113 -11.834 1.00 90.19 101 GLU A O 1
ATOM 803 N N . SER A 1 102 ? 13.502 -12.013 -12.837 1.00 85.50 102 SER A N 1
ATOM 804 C CA . SER A 1 102 ? 12.719 -11.332 -13.872 1.00 85.50 102 SER A CA 1
ATOM 805 C C . SER A 1 102 ? 11.533 -10.560 -13.283 1.00 85.50 102 SER A C 1
ATOM 807 O O . SER A 1 102 ? 10.857 -11.020 -12.356 1.00 85.50 102 SER A O 1
ATOM 809 N N . ALA A 1 103 ? 11.214 -9.412 -13.887 1.00 84.00 103 ALA A N 1
ATOM 810 C CA . ALA A 1 103 ? 10.058 -8.614 -13.488 1.00 84.00 103 ALA A CA 1
ATOM 811 C C . ALA A 1 103 ? 8.760 -9.436 -13.544 1.00 84.00 103 ALA A C 1
ATOM 813 O O . ALA A 1 103 ? 7.950 -9.354 -12.626 1.00 84.00 103 ALA A O 1
ATOM 814 N N . SER A 1 104 ? 8.578 -10.269 -14.572 1.00 85.81 104 SER A N 1
ATOM 815 C CA . SER A 1 104 ? 7.393 -11.121 -14.728 1.00 85.81 104 SER A CA 1
ATOM 816 C C . SER A 1 104 ? 7.189 -12.079 -13.555 1.00 85.81 104 SER A C 1
ATOM 818 O O . SER A 1 104 ? 6.067 -12.223 -13.077 1.00 85.81 104 SER A O 1
ATOM 820 N N . LEU A 1 105 ? 8.256 -12.706 -13.049 1.00 87.88 105 LEU A N 1
ATOM 821 C CA . LEU A 1 105 ? 8.166 -13.589 -11.885 1.00 87.88 105 LEU A CA 1
ATOM 822 C C . LEU A 1 105 ? 7.727 -12.816 -10.632 1.00 87.88 105 LEU A C 1
ATOM 824 O O . LEU A 1 105 ? 6.843 -13.266 -9.903 1.00 87.88 105 LEU A O 1
ATOM 828 N N . LEU A 1 106 ? 8.313 -11.639 -10.405 1.00 89.62 106 LEU A N 1
ATOM 829 C CA . LEU A 1 106 ? 7.991 -10.790 -9.256 1.00 89.62 106 LEU A CA 1
ATOM 830 C C . LEU A 1 106 ? 6.559 -10.252 -9.320 1.00 89.62 106 LEU A C 1
ATOM 832 O O . LEU A 1 106 ? 5.879 -10.232 -8.296 1.00 89.62 106 LEU A O 1
ATOM 836 N N . TRP A 1 107 ? 6.086 -9.872 -10.510 1.00 88.38 107 TRP A N 1
ATOM 837 C CA . TRP A 1 107 ? 4.695 -9.479 -10.734 1.00 88.38 107 TRP A CA 1
ATOM 838 C C . TRP A 1 107 ? 3.738 -10.638 -10.461 1.00 88.38 107 TRP A C 1
ATOM 840 O O . TRP A 1 107 ? 2.800 -10.463 -9.694 1.00 88.38 107 TRP A O 1
ATOM 850 N N . ASN A 1 108 ? 4.026 -11.841 -10.966 1.00 90.88 108 ASN A N 1
ATOM 851 C CA . ASN A 1 108 ? 3.193 -13.022 -10.712 1.00 90.88 108 ASN A CA 1
ATOM 852 C C . ASN A 1 108 ? 3.108 -13.367 -9.215 1.00 90.88 108 ASN A C 1
ATOM 854 O O . ASN A 1 108 ? 2.036 -13.697 -8.702 1.00 90.88 108 ASN A O 1
ATOM 858 N N . LEU A 1 109 ? 4.231 -13.282 -8.494 1.00 89.75 109 LEU A N 1
ATOM 859 C CA . LEU A 1 109 ? 4.258 -13.507 -7.048 1.00 89.75 109 LEU A CA 1
ATOM 860 C C . LEU A 1 109 ? 3.502 -12.403 -6.290 1.00 89.75 109 LEU A C 1
ATOM 862 O O . LEU A 1 109 ? 2.776 -12.687 -5.334 1.00 89.75 109 LEU A O 1
ATOM 866 N N . GLY A 1 110 ? 3.652 -11.153 -6.734 1.00 89.38 110 GLY A N 1
ATOM 867 C CA . GLY A 1 110 ? 2.936 -9.996 -6.206 1.00 89.38 110 GLY A CA 1
ATOM 868 C C . GLY A 1 110 ? 1.424 -10.116 -6.383 1.00 89.38 110 GLY A C 1
ATOM 869 O O . GLY A 1 110 ? 0.686 -9.926 -5.418 1.00 89.38 110 GLY A O 1
ATOM 870 N N . ASP A 1 111 ? 0.968 -10.509 -7.571 1.00 92.56 111 ASP A N 1
ATOM 871 C CA . ASP A 1 111 ? -0.448 -10.697 -7.891 1.00 92.56 111 ASP A CA 1
ATOM 872 C C . ASP A 1 111 ? -1.081 -11.791 -7.029 1.00 92.56 111 ASP A C 1
ATOM 874 O O . ASP A 1 111 ? -2.199 -11.626 -6.534 1.00 92.56 111 ASP A O 1
ATOM 878 N N . LEU A 1 112 ? -0.352 -12.878 -6.761 1.00 93.00 112 LEU A N 1
ATOM 879 C CA . LEU A 1 112 ? -0.807 -13.919 -5.840 1.00 93.00 112 LEU A CA 1
ATOM 880 C C . LEU A 1 112 ? -0.959 -13.378 -4.408 1.00 93.00 112 LEU A C 1
ATOM 882 O O . LEU A 1 112 ? -1.981 -13.608 -3.754 1.00 93.00 112 LEU A O 1
ATOM 886 N N . GLY A 1 113 ? 0.039 -12.632 -3.925 1.00 90.56 113 GLY A N 1
ATOM 887 C CA . GLY A 1 113 ? 0.036 -12.044 -2.586 1.00 90.56 113 GLY A CA 1
ATOM 888 C C . GLY A 1 113 ? -1.087 -11.023 -2.397 1.00 90.56 113 GLY A C 1
ATOM 889 O O . GLY A 1 113 ? -1.938 -11.187 -1.518 1.00 90.56 113 GLY A O 1
ATOM 890 N N . ILE A 1 114 ? -1.136 -10.003 -3.255 1.00 91.38 114 ILE A N 1
ATOM 891 C CA . ILE A 1 114 ? -2.145 -8.936 -3.210 1.00 91.38 114 ILE A CA 1
ATOM 892 C C . ILE A 1 114 ? -3.539 -9.508 -3.472 1.00 91.38 114 ILE A C 1
ATOM 894 O O . ILE A 1 114 ? -4.483 -9.148 -2.770 1.00 91.38 114 ILE A O 1
ATOM 898 N N . GLY A 1 115 ? -3.673 -10.439 -4.419 1.00 92.75 115 GLY A N 1
ATOM 899 C CA . GLY A 1 115 ? -4.935 -11.111 -4.714 1.00 92.75 115 GLY A CA 1
ATOM 900 C C . GLY A 1 115 ? -5.488 -11.857 -3.502 1.00 92.75 115 GLY A C 1
ATOM 901 O O . GLY A 1 115 ? -6.663 -11.702 -3.165 1.00 92.75 115 GLY A O 1
ATOM 902 N N . SER A 1 116 ? -4.642 -12.605 -2.786 1.00 93.62 116 SER A N 1
ATOM 903 C CA . SER A 1 116 ? -5.059 -13.309 -1.567 1.00 93.62 116 SER A CA 1
ATOM 904 C C . SER A 1 116 ? -5.533 -12.346 -0.468 1.00 93.62 116 SER A C 1
ATOM 906 O O . SER A 1 116 ? -6.596 -12.551 0.123 1.00 93.62 116 SER A O 1
ATOM 908 N N . MET A 1 117 ? -4.805 -11.245 -0.250 1.00 92.12 117 MET A N 1
ATOM 909 C CA . MET A 1 117 ? -5.163 -10.211 0.724 1.00 92.12 117 MET A CA 1
ATOM 910 C C . MET A 1 117 ? -6.475 -9.511 0.347 1.00 92.12 117 MET A C 1
ATOM 912 O O . MET A 1 117 ? -7.325 -9.267 1.208 1.00 92.12 117 MET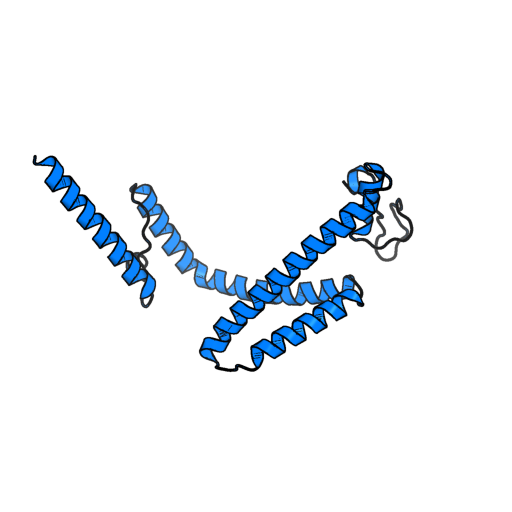 A O 1
ATOM 916 N N . ALA A 1 118 ? -6.664 -9.217 -0.941 1.00 94.94 118 ALA A N 1
ATOM 917 C CA . ALA A 1 118 ? -7.867 -8.581 -1.456 1.00 94.94 118 ALA A CA 1
ATOM 918 C C . ALA A 1 118 ? -9.107 -9.452 -1.229 1.00 94.94 118 ALA A C 1
ATOM 920 O O . ALA A 1 118 ? -10.120 -8.940 -0.757 1.00 94.94 118 ALA A O 1
ATOM 921 N N . TRP A 1 119 ? -9.028 -10.762 -1.487 1.00 94.62 119 TRP A N 1
ATOM 922 C CA . TRP A 1 119 ? -10.148 -11.679 -1.258 1.00 94.62 119 TRP A CA 1
ATOM 923 C C . TRP A 1 119 ? -10.567 -11.747 0.210 1.00 94.62 119 TRP A C 1
ATOM 925 O O . TRP A 1 119 ? -11.758 -11.643 0.510 1.00 94.62 119 TRP A O 1
ATOM 935 N N . LEU A 1 120 ? -9.606 -11.862 1.132 1.00 92.94 120 LEU A N 1
ATOM 936 C CA . LEU A 1 120 ? -9.898 -11.886 2.568 1.00 92.94 120 LEU A CA 1
ATOM 937 C C . LEU A 1 120 ? -10.577 -10.588 3.025 1.00 92.94 120 LEU A C 1
ATOM 939 O O . LEU A 1 120 ? -11.611 -10.627 3.697 1.00 92.94 120 LEU A O 1
ATOM 943 N N . ASN A 1 121 ? -10.043 -9.440 2.605 1.00 94.62 121 ASN A N 1
ATOM 944 C CA . 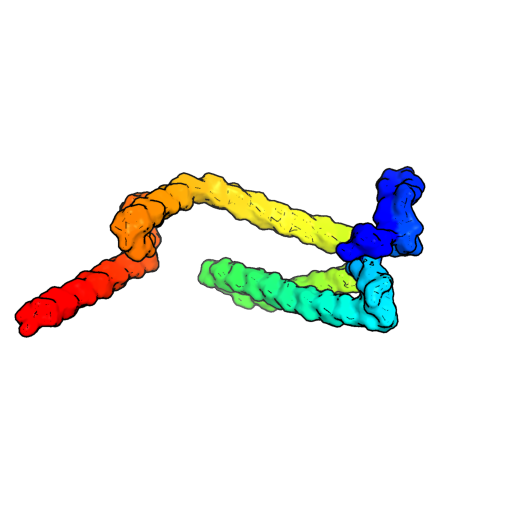ASN A 1 121 ? -10.602 -8.137 2.957 1.00 94.62 121 ASN A CA 1
ATOM 945 C C . ASN A 1 121 ? -11.980 -7.907 2.329 1.00 94.62 121 ASN A C 1
ATOM 947 O O . ASN A 1 121 ? -12.871 -7.375 2.989 1.00 94.62 121 ASN A O 1
ATOM 951 N N . LEU A 1 122 ? -12.189 -8.335 1.082 1.00 96.12 122 LEU A N 1
ATOM 952 C CA . LEU A 1 122 ? -13.475 -8.210 0.403 1.00 96.12 122 LEU A CA 1
ATOM 953 C C . LEU A 1 122 ? -14.562 -9.002 1.135 1.00 96.12 122 LEU A C 1
ATOM 955 O O . LEU A 1 122 ? -15.631 -8.462 1.410 1.00 96.12 122 LEU A O 1
ATOM 959 N N . ILE A 1 123 ? -14.280 -10.254 1.507 1.00 95.56 123 ILE A N 1
ATOM 960 C CA . ILE A 1 123 ? -15.220 -11.085 2.270 1.00 95.56 123 ILE A CA 1
ATOM 961 C C . ILE A 1 123 ? -15.531 -10.432 3.623 1.00 95.56 123 ILE A C 1
ATOM 963 O O . ILE A 1 123 ? -16.701 -10.328 3.996 1.00 95.56 123 ILE A O 1
ATOM 967 N N . ALA A 1 124 ? -14.517 -9.931 4.334 1.00 94.81 124 ALA A N 1
ATOM 968 C CA . ALA A 1 124 ? -14.715 -9.232 5.602 1.00 94.81 124 ALA A CA 1
ATOM 969 C C . ALA A 1 124 ? -15.612 -7.990 5.447 1.00 94.81 124 ALA A C 1
ATOM 971 O O . ALA A 1 124 ? -16.550 -7.808 6.223 1.00 94.81 124 ALA A O 1
ATOM 972 N N . ILE A 1 125 ? -15.385 -7.170 4.414 1.00 95.38 125 ILE A N 1
ATOM 973 C CA . ILE A 1 125 ? -16.219 -5.997 4.110 1.00 95.38 125 ILE A CA 1
ATOM 974 C C . ILE A 1 125 ? -17.657 -6.417 3.790 1.00 95.38 125 ILE A C 1
ATOM 976 O O . ILE A 1 125 ? -18.595 -5.786 4.274 1.00 95.38 125 ILE A O 1
ATOM 980 N N . LEU A 1 126 ? -17.860 -7.491 3.023 1.00 95.44 126 LEU A N 1
ATOM 981 C CA . LEU A 1 126 ? -19.200 -7.990 2.701 1.00 95.44 126 LEU A CA 1
ATOM 982 C C . LEU A 1 126 ? -19.955 -8.448 3.954 1.00 95.44 126 LEU A C 1
ATOM 984 O O . LEU A 1 126 ? -21.128 -8.106 4.114 1.00 95.44 126 LEU A O 1
ATOM 988 N N . LEU A 1 127 ? -19.291 -9.151 4.873 1.00 95.00 127 LEU A N 1
ATOM 989 C CA . LEU A 1 127 ? -19.886 -9.563 6.148 1.00 95.00 127 LEU A CA 1
ATOM 990 C C . LEU A 1 127 ? -20.190 -8.361 7.057 1.00 95.00 127 LEU A C 1
ATOM 992 O O . LEU A 1 127 ? -21.246 -8.311 7.689 1.00 95.00 127 LEU A O 1
ATOM 996 N N . LEU A 1 128 ? -19.302 -7.363 7.080 1.00 94.31 128 LEU A N 1
ATOM 997 C CA . LEU A 1 128 ? -19.463 -6.140 7.870 1.00 94.31 128 LEU A CA 1
ATOM 998 C C . LEU A 1 128 ? -20.388 -5.103 7.220 1.00 94.31 128 LEU A C 1
ATOM 1000 O O . LEU A 1 128 ? -20.771 -4.141 7.884 1.00 94.31 128 LEU A O 1
ATOM 1004 N N . SER A 1 129 ? -20.793 -5.292 5.962 1.00 94.88 129 SER A N 1
ATOM 1005 C CA . SER A 1 129 ? -21.563 -4.314 5.179 1.00 94.88 129 SER A CA 1
ATOM 1006 C C . SER A 1 129 ? -22.830 -3.837 5.892 1.00 94.88 129 SER A C 1
ATOM 1008 O O . SER A 1 129 ? -23.100 -2.639 5.944 1.00 94.88 129 SER A O 1
ATOM 1010 N N . LYS A 1 130 ? -23.580 -4.751 6.523 1.00 91.94 130 LYS A N 1
ATOM 1011 C CA . LYS A 1 130 ? -24.791 -4.410 7.287 1.00 91.94 130 LYS A CA 1
ATOM 1012 C C . LYS A 1 130 ? -24.488 -3.477 8.458 1.00 91.94 130 LYS A C 1
ATOM 1014 O O . LYS A 1 130 ? -25.227 -2.521 8.686 1.00 91.94 130 LYS A O 1
ATOM 1019 N N . ILE A 1 131 ? -23.405 -3.752 9.185 1.00 91.44 131 ILE A N 1
ATOM 1020 C CA . ILE A 1 131 ? -22.965 -2.949 10.328 1.00 91.44 131 ILE A CA 1
ATOM 1021 C C . ILE A 1 131 ? -22.470 -1.590 9.830 1.00 91.44 131 ILE A C 1
ATOM 1023 O O . ILE A 1 131 ? -22.942 -0.563 10.309 1.00 91.44 131 ILE A O 1
ATOM 1027 N N . ALA A 1 132 ? -21.602 -1.573 8.816 1.00 92.56 132 ALA A N 1
ATOM 1028 C CA . ALA A 1 132 ? -21.066 -0.352 8.222 1.00 92.56 132 ALA A CA 1
ATOM 1029 C C . ALA A 1 132 ? -22.177 0.584 7.718 1.00 92.56 132 ALA A C 1
ATOM 1031 O O . ALA A 1 132 ? -22.153 1.778 8.006 1.00 92.56 132 ALA A O 1
ATOM 1032 N N . LEU A 1 133 ? -23.202 0.046 7.047 1.00 93.94 133 LEU A N 1
ATOM 1033 C CA . LEU A 1 133 ? -24.358 0.824 6.595 1.00 93.94 133 LEU A CA 1
ATOM 1034 C C . LEU A 1 133 ? -25.200 1.365 7.758 1.00 93.94 133 LEU A C 1
ATOM 1036 O O . LEU A 1 133 ? -25.741 2.464 7.656 1.00 93.94 133 LEU A O 1
ATOM 1040 N N . LYS A 1 134 ? -25.325 0.625 8.866 1.00 92.44 134 LYS A N 1
ATOM 1041 C CA . LYS A 1 134 ? -26.038 1.101 10.061 1.00 92.44 134 LYS A CA 1
ATOM 1042 C C . LYS A 1 134 ? -25.296 2.266 10.721 1.00 92.44 134 LYS A C 1
ATOM 1044 O O . LYS A 1 134 ? -25.926 3.263 11.058 1.00 92.44 134 LYS A O 1
ATOM 1049 N N . VAL A 1 135 ? -23.971 2.163 10.828 1.00 92.88 135 VAL A N 1
ATOM 1050 C CA . VAL A 1 135 ? -23.097 3.241 11.322 1.00 92.88 135 VAL A CA 1
ATOM 1051 C C . VAL A 1 135 ? -23.151 4.464 10.410 1.00 92.88 135 VAL A C 1
ATOM 1053 O O . VAL A 1 135 ? -23.283 5.583 10.896 1.00 92.88 135 VAL A O 1
ATOM 1056 N N . LEU A 1 136 ? -23.128 4.261 9.091 1.00 93.56 136 LEU A N 1
ATOM 1057 C CA . LEU A 1 136 ? -23.235 5.351 8.125 1.00 93.56 136 LEU A CA 1
ATOM 1058 C C . LEU A 1 136 ? -24.573 6.095 8.247 1.00 93.56 136 LEU A C 1
ATOM 1060 O O . LEU A 1 136 ? -24.589 7.321 8.250 1.00 93.56 136 LEU A O 1
ATOM 1064 N N . LYS A 1 137 ? -25.690 5.373 8.400 1.00 93.88 137 LYS A N 1
ATOM 1065 C CA . LYS A 1 137 ? -27.014 5.989 8.588 1.00 93.88 137 LYS A CA 1
ATOM 1066 C C . LYS A 1 137 ? -27.100 6.823 9.865 1.00 93.88 137 LYS A C 1
ATOM 1068 O O . LYS A 1 137 ? -27.691 7.900 9.839 1.00 93.88 137 LYS A O 1
ATOM 1073 N N . ASP A 1 138 ? -26.531 6.338 10.967 1.00 92.50 138 ASP A N 1
ATOM 1074 C CA . ASP A 1 138 ? -26.463 7.094 12.223 1.00 92.50 138 ASP A CA 1
ATOM 1075 C C . ASP A 1 138 ? -25.652 8.386 12.035 1.00 92.50 138 ASP A C 1
ATOM 1077 O O . ASP A 1 138 ? -26.150 9.474 12.324 1.00 92.50 138 ASP A O 1
ATOM 1081 N N . TYR A 1 139 ? -24.472 8.291 11.413 1.00 93.12 139 TYR A N 1
ATOM 1082 C CA . TYR A 1 139 ? -23.648 9.452 11.066 1.00 93.12 139 TYR A CA 1
ATOM 1083 C C . TYR A 1 139 ? -24.396 10.475 10.191 1.00 93.12 139 TYR A C 1
ATOM 1085 O O . TYR A 1 139 ? -24.399 11.672 10.485 1.00 93.12 139 TYR A O 1
ATOM 1093 N N . GLU A 1 140 ? -25.065 10.022 9.127 1.00 93.62 140 GLU A N 1
ATOM 1094 C CA . GLU A 1 140 ? -25.836 10.895 8.237 1.00 93.62 140 GLU A CA 1
ATOM 1095 C C . GLU A 1 140 ? -27.020 11.559 8.944 1.00 93.62 140 GLU A C 1
ATOM 1097 O O . GLU A 1 140 ? -27.337 12.711 8.647 1.00 93.62 140 GLU A O 1
ATOM 1102 N N . THR A 1 141 ? -27.667 10.857 9.876 1.00 93.00 141 THR A N 1
ATOM 1103 C CA . THR A 1 141 ? -28.779 11.400 10.669 1.00 93.00 141 THR A CA 1
ATOM 1104 C C . THR A 1 141 ? -28.283 12.529 11.565 1.00 93.00 141 THR A C 1
ATOM 1106 O O . THR A 1 141 ? -28.807 13.637 11.490 1.00 93.00 141 THR A O 1
ATOM 1109 N N . GLN A 1 142 ? -27.201 12.302 12.316 1.00 90.88 142 GLN A N 1
ATOM 1110 C CA . GLN A 1 142 ? -26.596 13.330 13.169 1.00 90.88 142 GLN A CA 1
ATOM 1111 C C . GLN A 1 142 ? -26.153 14.561 12.363 1.00 90.88 142 GLN A C 1
ATOM 1113 O O . GLN A 1 142 ? -26.405 15.698 12.763 1.00 90.88 142 GLN A O 1
ATOM 1118 N N . LYS A 1 143 ? -25.560 14.342 11.182 1.00 92.75 143 LYS A N 1
ATOM 1119 C CA . LYS A 1 143 ? -25.142 15.425 10.284 1.00 92.75 143 LYS A CA 1
ATOM 1120 C C . LYS A 1 143 ? -26.328 16.228 9.737 1.00 92.75 143 LYS A C 1
ATOM 1122 O O . LYS A 1 143 ? -26.234 17.448 9.630 1.00 92.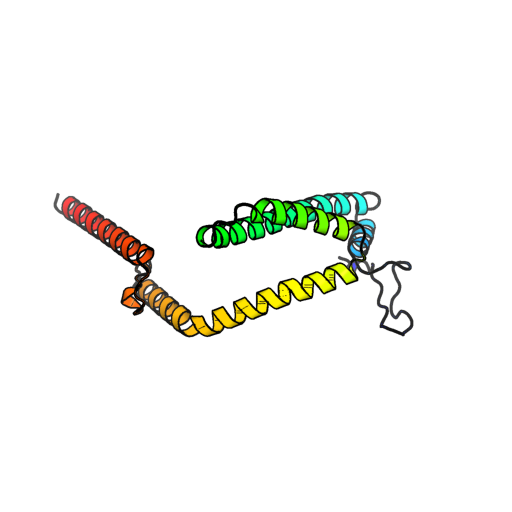75 143 LYS A O 1
ATOM 1127 N N . LYS A 1 144 ? -27.448 15.574 9.402 1.00 92.75 144 LYS A N 1
ATOM 1128 C CA . LYS A 1 144 ? -28.689 16.245 8.960 1.00 92.75 144 LYS A CA 1
ATOM 1129 C C . LYS A 1 144 ? -29.337 17.066 10.072 1.00 92.75 144 LYS A C 1
ATOM 1131 O O . LYS A 1 144 ? -29.930 18.098 9.790 1.00 92.75 144 LYS A O 1
ATOM 1136 N N . GLU A 1 145 ? -29.187 16.636 11.319 1.00 91.69 145 GLU A N 1
ATOM 1137 C CA . GLU A 1 145 ? -29.639 17.372 12.504 1.00 91.69 145 GLU A CA 1
ATOM 1138 C C . GLU A 1 145 ? -28.736 18.571 12.855 1.00 91.69 145 GLU A C 1
ATOM 1140 O O . GLU A 1 145 ? -28.990 19.258 13.842 1.00 91.69 145 GLU A O 1
ATOM 1145 N N . GLY A 1 146 ? -27.677 18.829 12.075 1.00 88.88 146 GLY A N 1
ATOM 1146 C CA . GLY A 1 146 ? -26.735 19.924 12.317 1.00 88.88 146 GLY A CA 1
ATOM 1147 C C . GLY A 1 146 ? -25.825 19.704 13.528 1.00 88.88 146 GLY A C 1
ATOM 1148 O O . GLY A 1 146 ? -25.207 20.653 14.006 1.00 88.88 146 GLY A O 1
ATOM 1149 N N . LYS A 1 147 ? -25.746 18.470 14.043 1.00 86.31 147 LYS A N 1
ATOM 1150 C CA . LYS A 1 147 ? -24.861 18.100 15.152 1.00 86.31 147 LYS A CA 1
ATOM 1151 C C . LYS A 1 147 ? -23.459 17.797 14.629 1.00 86.31 147 LYS A C 1
ATOM 1153 O O . LYS A 1 147 ? -23.302 17.342 13.495 1.00 86.31 147 LYS A O 1
ATOM 1158 N N . ASP A 1 148 ? -22.454 17.985 15.482 1.00 85.31 148 ASP A N 1
ATOM 1159 C CA . ASP A 1 148 ? -21.135 17.388 15.262 1.00 85.31 148 ASP A CA 1
ATOM 1160 C C . ASP A 1 148 ? -21.250 15.866 15.488 1.00 85.31 148 ASP A C 1
ATOM 1162 O O . ASP A 1 148 ? -21.601 15.462 16.601 1.00 85.31 148 ASP A O 1
ATOM 1166 N N . PRO A 1 149 ? -21.073 15.012 14.460 1.00 86.81 149 PRO A N 1
ATOM 1167 C CA . PRO A 1 149 ? -21.398 13.595 14.572 1.00 86.81 149 PRO A CA 1
ATOM 1168 C C . PRO A 1 149 ? -20.473 12.864 15.549 1.00 86.81 149 PRO A C 1
ATOM 1170 O O . PRO A 1 149 ? -19.260 12.792 15.352 1.00 86.81 149 PRO A O 1
ATOM 1173 N N . VAL A 1 150 ? -21.056 12.233 16.566 1.00 89.25 150 VAL A N 1
ATOM 1174 C CA . VAL A 1 150 ? -20.341 11.415 17.549 1.00 89.25 150 VAL A CA 1
ATOM 1175 C C . VAL A 1 150 ? -20.797 9.973 17.410 1.00 89.25 150 VAL A C 1
ATOM 1177 O O . VAL A 1 150 ? -21.974 9.652 17.567 1.00 89.25 150 VAL A O 1
ATOM 1180 N N . PHE A 1 151 ? -19.856 9.074 17.133 1.00 89.25 151 PHE A N 1
ATOM 1181 C CA . PHE A 1 151 ? -20.168 7.653 17.052 1.00 89.25 151 PHE A CA 1
ATOM 1182 C C . PHE A 1 151 ? -20.497 7.086 18.440 1.00 89.25 151 PHE A C 1
ATOM 1184 O O . PHE A 1 151 ? -19.633 7.052 19.318 1.00 89.25 151 PHE A O 1
ATOM 1191 N N . ASN A 1 152 ? -21.730 6.603 18.615 1.00 88.12 152 ASN A N 1
ATOM 1192 C CA . ASN A 1 152 ? -22.159 5.868 19.802 1.00 88.12 152 ASN A CA 1
ATOM 1193 C C . ASN A 1 152 ? -22.579 4.437 19.406 1.00 88.12 152 ASN A C 1
ATOM 1195 O O . ASN A 1 152 ? -23.606 4.263 18.741 1.00 88.12 152 ASN A O 1
ATOM 1199 N N . PRO A 1 153 ? -21.833 3.398 19.834 1.00 85.88 153 PRO A N 1
ATOM 1200 C CA . PRO A 1 153 ? -22.146 1.997 19.535 1.00 85.88 153 PRO A CA 1
ATOM 1201 C C . PRO A 1 153 ? -23.578 1.577 19.892 1.00 85.88 153 PRO A C 1
ATOM 1203 O O . PRO A 1 153 ? -24.190 0.778 19.182 1.00 85.88 153 PRO A O 1
ATOM 1206 N N . LYS A 1 154 ? -24.154 2.156 20.952 1.00 84.31 154 LYS A N 1
ATOM 1207 C CA . LYS A 1 154 ? -25.505 1.815 21.416 1.00 84.31 154 LYS A CA 1
ATOM 1208 C C . LYS A 1 154 ? -26.592 2.289 20.456 1.00 84.31 154 LYS A C 1
ATOM 1210 O O . LYS A 1 154 ? -27.556 1.557 20.245 1.00 84.31 154 LYS A O 1
ATOM 1215 N N . ASN A 1 155 ? -26.409 3.440 19.804 1.00 83.50 155 ASN A N 1
ATOM 1216 C CA . ASN A 1 155 ? -27.358 3.965 18.809 1.00 83.50 155 ASN A CA 1
ATOM 1217 C C . ASN A 1 155 ? -27.513 3.008 17.621 1.00 83.50 155 ASN A C 1
ATOM 1219 O O . ASN A 1 155 ? -28.582 2.874 17.028 1.00 83.50 155 ASN A O 1
ATOM 1223 N N . VAL A 1 156 ? -26.439 2.287 17.309 1.00 85.25 156 VAL A N 1
ATOM 1224 C CA . VAL A 1 156 ? -26.389 1.306 16.227 1.00 85.25 156 VAL A CA 1
ATOM 1225 C C . VAL A 1 156 ? -26.528 -0.134 16.729 1.00 85.25 156 VAL A C 1
ATOM 1227 O O . VAL A 1 156 ? -26.400 -1.065 15.937 1.00 85.25 156 VAL A O 1
ATOM 1230 N N . GLY A 1 157 ? -26.874 -0.356 18.001 1.00 83.94 157 GLY A N 1
ATOM 1231 C CA . GLY A 1 157 ? -27.096 -1.686 18.582 1.00 83.94 157 GLY A CA 1
ATOM 1232 C C . GLY A 1 157 ? -25.881 -2.613 18.494 1.00 83.94 157 GLY A C 1
ATOM 1233 O O . GLY A 1 157 ? -26.049 -3.802 18.238 1.00 83.94 157 GLY A O 1
ATOM 1234 N N . ILE A 1 158 ? -24.674 -2.056 18.616 1.00 86.12 158 ILE A N 1
ATOM 1235 C CA . ILE A 1 158 ? -23.420 -2.807 18.690 1.00 86.12 158 ILE A CA 1
ATOM 1236 C C . ILE A 1 158 ? -22.933 -2.736 20.136 1.00 86.12 158 ILE A C 1
ATOM 1238 O O . ILE A 1 158 ? -22.743 -1.647 20.675 1.00 86.12 158 ILE A O 1
ATOM 1242 N N . GLU A 1 159 ? -22.715 -3.893 20.750 1.00 81.94 159 GLU A N 1
ATOM 1243 C CA . GLU A 1 159 ? -22.236 -4.007 22.129 1.00 81.94 159 GLU A CA 1
ATOM 1244 C C . GLU A 1 159 ? -20.762 -4.433 22.169 1.00 81.94 159 GLU A C 1
ATOM 1246 O O . GLU A 1 159 ? -20.244 -5.030 21.224 1.00 81.94 159 GLU A O 1
ATOM 1251 N N . GLY A 1 160 ? -20.069 -4.115 23.266 1.00 80.75 160 GLY A N 1
ATOM 1252 C CA . GLY A 1 160 ? -18.683 -4.543 23.498 1.00 80.75 160 GLY A CA 1
ATOM 1253 C C . GLY A 1 160 ? -17.605 -3.609 22.933 1.00 80.75 160 GLY A C 1
ATOM 1254 O O . GLY A 1 160 ? -16.418 -3.911 23.040 1.00 80.75 160 GLY A O 1
ATOM 1255 N N . LEU A 1 161 ? -17.981 -2.452 22.378 1.00 85.56 161 LEU A N 1
ATOM 1256 C CA . LEU A 1 161 ? -17.048 -1.431 21.885 1.00 85.56 161 LEU A CA 1
ATOM 1257 C C . LEU A 1 161 ? -16.682 -0.423 22.989 1.00 85.56 161 LEU A C 1
ATOM 1259 O O . LEU A 1 161 ? -16.944 0.774 22.862 1.00 85.56 161 LEU A O 1
ATOM 1263 N N . THR A 1 162 ? -16.053 -0.907 24.064 1.00 86.44 162 THR A N 1
ATOM 1264 C CA . THR A 1 162 ? -15.759 -0.141 25.296 1.00 86.44 162 THR A CA 1
ATOM 1265 C C . THR A 1 162 ? -15.089 1.208 25.036 1.00 86.44 162 THR A C 1
ATOM 1267 O O . THR A 1 162 ? -15.532 2.228 25.557 1.00 86.44 162 THR A O 1
ATOM 1270 N N . PHE A 1 163 ? -14.085 1.238 24.156 1.00 89.31 163 PHE A N 1
ATOM 1271 C CA . PHE A 1 163 ? -13.386 2.468 23.779 1.00 89.31 163 PHE A CA 1
ATOM 1272 C C . PHE A 1 163 ? -14.333 3.534 23.203 1.00 89.31 163 PHE A C 1
ATOM 1274 O O . PHE A 1 163 ? -14.289 4.699 23.599 1.00 89.31 163 PHE A O 1
ATOM 1281 N N . TRP A 1 164 ? -15.212 3.144 22.279 1.00 87.81 164 TRP A N 1
ATOM 1282 C CA . TRP A 1 164 ? -16.132 4.073 21.621 1.00 87.81 164 TRP A CA 1
ATOM 1283 C C . TRP A 1 164 ? -17.272 4.503 22.545 1.00 87.81 164 TRP A C 1
ATOM 1285 O O . TRP A 1 164 ? -17.691 5.659 22.503 1.00 87.81 164 TRP A O 1
ATOM 1295 N N . GLU A 1 165 ? -17.726 3.615 23.432 1.00 89.00 165 GLU A N 1
ATOM 1296 C CA . GLU A 1 165 ? -18.696 3.961 24.472 1.00 89.00 165 GLU A CA 1
ATOM 1297 C C . GLU A 1 165 ? -18.148 5.010 25.449 1.00 89.00 165 GLU A C 1
ATOM 1299 O O . GLU A 1 165 ? -18.848 5.958 25.809 1.00 89.00 165 GLU A O 1
ATOM 1304 N N . GLU A 1 166 ? -16.897 4.864 25.886 1.00 89.62 166 GLU A N 1
ATOM 1305 C CA . GLU A 1 166 ? -16.244 5.834 26.769 1.00 89.62 166 GLU A CA 1
ATOM 1306 C C . GLU A 1 166 ? -16.016 7.173 26.071 1.00 89.62 166 GLU A C 1
ATOM 1308 O O . GLU A 1 166 ? -16.308 8.228 26.645 1.00 89.62 166 GLU A O 1
ATOM 1313 N N . ARG A 1 167 ? -15.558 7.134 24.816 1.00 89.94 167 ARG A N 1
ATOM 1314 C CA . ARG A 1 167 ? -15.313 8.328 24.006 1.00 89.94 167 ARG A CA 1
ATOM 1315 C C . ARG A 1 167 ? -16.591 9.134 23.778 1.00 89.94 167 ARG A C 1
ATOM 1317 O O . ARG A 1 167 ? -16.574 10.348 23.964 1.00 89.94 167 ARG A O 1
ATOM 1324 N N . SER A 1 168 ? -17.701 8.476 23.439 1.00 88.56 168 SER A N 1
ATOM 1325 C CA . SER A 1 168 ? -19.006 9.131 23.271 1.00 88.56 168 SER A CA 1
ATOM 1326 C C . SER A 1 168 ? -19.449 9.837 24.560 1.00 88.56 168 SER A C 1
ATOM 1328 O O . SER A 1 168 ? -19.762 11.028 24.527 1.00 88.56 168 SER A O 1
ATOM 1330 N N . LYS A 1 169 ? -19.342 9.169 25.719 1.00 88.38 169 LYS A N 1
ATOM 1331 C CA . LYS A 1 169 ? -19.648 9.769 27.034 1.00 88.38 169 LYS A CA 1
ATOM 1332 C C . LYS A 1 169 ? -18.738 10.944 27.391 1.00 88.38 169 LYS A C 1
ATOM 1334 O O . LYS A 1 169 ? -19.128 11.828 28.154 1.00 88.38 169 LYS A O 1
ATOM 1339 N N . GLU A 1 170 ? -17.479 10.923 26.963 1.00 90.44 170 GLU A N 1
ATOM 1340 C CA . GLU A 1 170 ? -16.547 12.031 27.187 1.00 90.44 170 GLU A CA 1
ATOM 1341 C C . GLU A 1 170 ? -16.971 13.274 26.393 1.00 90.44 170 GLU A C 1
ATOM 1343 O O . GLU A 1 170 ? -16.995 14.375 26.946 1.00 90.44 170 GLU A O 1
ATOM 1348 N N . VAL A 1 171 ? -17.346 13.097 25.123 1.00 87.81 171 VAL A N 1
ATOM 1349 C CA . VAL A 1 171 ? -17.794 14.194 24.255 1.00 87.81 171 VAL A CA 1
ATOM 1350 C C . VAL A 1 171 ? -19.112 14.792 24.757 1.00 87.81 171 VAL A C 1
ATOM 1352 O O . VAL A 1 171 ? -19.214 16.011 24.890 1.00 87.81 171 VAL A O 1
ATOM 1355 N N . GLU A 1 172 ? -20.078 13.957 25.149 1.00 85.06 172 GLU A N 1
ATOM 1356 C CA . GLU A 1 172 ? -21.347 14.410 25.743 1.00 85.06 172 GLU A CA 1
ATOM 1357 C C . GLU A 1 172 ? -21.133 15.223 27.031 1.00 85.06 172 GLU A C 1
ATOM 1359 O O . GLU A 1 172 ? -21.743 16.281 27.219 1.00 85.06 172 GLU A O 1
ATOM 1364 N N . ARG A 1 173 ? -20.219 14.778 27.909 1.00 87.44 173 ARG A N 1
ATOM 1365 C CA . ARG A 1 173 ? -19.860 15.511 29.136 1.00 87.44 173 ARG A CA 1
ATOM 1366 C C . ARG A 1 173 ? -19.235 16.874 28.843 1.00 87.44 173 ARG A C 1
ATOM 1368 O O . ARG A 1 173 ? -19.552 17.831 29.548 1.00 87.44 173 ARG A O 1
ATOM 1375 N N . LYS A 1 174 ? -18.360 16.975 27.837 1.00 86.38 174 LYS A N 1
ATOM 1376 C CA . LYS A 1 174 ? -17.744 18.254 27.439 1.00 86.38 174 LYS A CA 1
ATOM 1377 C C . LYS A 1 174 ? -18.783 19.222 26.872 1.00 86.38 174 LYS A C 1
ATOM 1379 O O . LYS A 1 174 ? -18.876 20.338 27.369 1.00 86.38 174 LYS A O 1
ATOM 1384 N N . SER A 1 175 ? -19.636 18.757 25.957 1.00 82.69 175 SER A N 1
ATOM 1385 C CA . SER A 1 175 ? -20.716 19.575 25.383 1.00 82.69 175 SER A CA 1
ATOM 1386 C C . SER A 1 175 ? -21.702 20.075 26.449 1.00 82.69 175 SER A C 1
ATOM 1388 O O . SER A 1 175 ? -22.127 21.229 26.423 1.00 82.69 175 SER A O 1
ATOM 1390 N N . SER A 1 176 ? -22.029 19.233 27.436 1.00 81.00 176 SER A N 1
ATOM 1391 C CA . SER A 1 176 ? -22.920 19.615 28.540 1.00 81.00 176 SER A CA 1
ATOM 1392 C C . SER A 1 176 ? -22.299 20.688 29.440 1.00 81.00 176 SER A C 1
ATOM 1394 O O . SER A 1 176 ? -22.985 21.621 29.841 1.00 81.00 176 SER A O 1
ATOM 1396 N N . ARG A 1 177 ? -20.995 20.587 29.737 1.00 79.75 177 ARG A N 1
ATOM 1397 C CA . ARG A 1 177 ? -20.269 21.600 30.522 1.00 79.75 177 ARG A CA 1
ATOM 1398 C C . ARG A 1 177 ? -20.169 22.937 29.794 1.00 79.75 177 ARG A C 1
ATOM 1400 O O . ARG A 1 177 ? -20.358 23.968 30.426 1.00 79.75 177 ARG A O 1
ATOM 1407 N N . GLU A 1 178 ? -19.901 22.928 28.491 1.00 79.12 178 GLU A N 1
ATOM 1408 C CA . GLU A 1 178 ? -19.845 24.157 27.690 1.00 79.12 178 GLU A CA 1
ATOM 1409 C C . GLU A 1 178 ? -21.190 24.885 27.666 1.00 79.12 178 GLU A C 1
ATOM 1411 O O . GLU A 1 178 ? -21.221 26.094 27.875 1.00 79.12 178 GLU A O 1
ATOM 1416 N N . LYS A 1 179 ? -22.307 24.161 27.506 1.00 76.12 179 LYS A N 1
ATOM 1417 C CA . LYS A 1 179 ? -23.649 24.764 27.572 1.00 76.12 179 LYS A CA 1
ATOM 1418 C C . LYS A 1 179 ? -23.928 25.433 28.917 1.00 76.12 179 LYS A C 1
ATOM 1420 O O . LYS A 1 179 ? -24.413 26.555 28.931 1.00 76.12 179 LYS A O 1
ATOM 1425 N N . VAL A 1 180 ? -23.568 24.783 30.028 1.00 76.69 180 VAL A N 1
ATOM 1426 C CA . VAL A 1 180 ? -23.736 25.356 31.377 1.00 76.69 180 VAL A CA 1
ATOM 1427 C C . VAL A 1 180 ? -22.933 26.652 31.535 1.00 76.69 180 VAL A C 1
ATOM 1429 O O . VAL A 1 180 ? -23.465 27.638 32.027 1.00 76.69 180 VAL A O 1
ATOM 1432 N N . ILE A 1 181 ? -21.683 26.685 31.060 1.00 76.19 181 ILE A N 1
ATOM 1433 C CA . ILE A 1 181 ? -20.834 27.887 31.131 1.00 76.19 181 ILE A CA 1
ATOM 1434 C C . ILE A 1 181 ? -21.408 29.030 30.279 1.00 76.19 181 ILE A C 1
ATOM 1436 O O . ILE A 1 181 ? -21.369 30.187 30.690 1.00 76.19 181 ILE A O 1
ATOM 1440 N N . VAL A 1 182 ? -21.930 28.730 29.087 1.00 74.50 182 VAL A N 1
ATOM 1441 C CA . VAL A 1 182 ? -22.550 29.739 28.213 1.00 74.50 182 VAL A CA 1
ATOM 1442 C C . VAL A 1 182 ? -23.831 30.298 28.837 1.00 74.50 182 VAL A C 1
ATOM 1444 O O . VAL A 1 182 ? -24.002 31.516 28.861 1.00 74.50 182 VAL A O 1
ATOM 1447 N N . ASP A 1 183 ? -24.690 29.440 29.391 1.00 75.06 183 ASP A N 1
ATOM 1448 C CA . ASP A 1 183 ? -25.934 29.859 30.048 1.00 75.06 183 ASP A CA 1
ATOM 1449 C C . ASP A 1 183 ? -25.680 30.704 31.307 1.00 75.06 183 ASP A C 1
ATOM 1451 O O . ASP A 1 183 ? -26.437 31.638 31.573 1.00 75.06 183 ASP A O 1
ATOM 1455 N N . ASP A 1 184 ? -24.622 30.414 32.070 1.00 73.25 184 ASP A N 1
ATOM 1456 C CA . ASP A 1 184 ? -24.233 31.227 33.229 1.00 73.25 184 ASP A CA 1
ATOM 1457 C C . ASP A 1 184 ? -23.664 32.595 32.812 1.00 73.25 184 ASP A C 1
ATOM 1459 O O . ASP A 1 184 ? -23.952 33.601 33.460 1.00 73.25 184 ASP A O 1
ATOM 1463 N N . ASN A 1 185 ? -22.925 32.672 31.699 1.00 70.25 185 ASN A N 1
ATOM 1464 C CA . ASN A 1 185 ? -22.399 33.939 31.172 1.00 70.25 185 ASN A CA 1
ATOM 1465 C C . ASN A 1 185 ? -23.476 34.840 30.539 1.00 70.25 185 ASN A C 1
ATOM 1467 O O . ASN A 1 185 ? -23.291 36.050 30.486 1.00 70.25 185 ASN A O 1
ATOM 1471 N N . LEU A 1 186 ? -24.588 34.274 30.056 1.00 68.56 186 LEU A N 1
ATOM 1472 C CA . LEU A 1 186 ? -25.717 35.023 29.479 1.00 68.56 186 LEU A CA 1
ATOM 1473 C C . LEU A 1 186 ? -26.673 35.612 30.535 1.00 68.56 186 LEU A C 1
ATOM 1475 O O . LEU A 1 186 ? -27.573 36.371 30.182 1.00 68.56 186 LEU A O 1
ATOM 1479 N N . LYS A 1 187 ? -26.515 35.242 31.812 1.00 65.31 187 LYS A N 1
ATOM 1480 C CA . LYS A 1 187 ? -27.338 35.726 32.939 1.00 65.31 187 LYS A CA 1
ATOM 1481 C C . LYS A 1 187 ? -26.715 36.906 33.704 1.00 65.31 187 LYS A C 1
ATOM 1483 O O . LYS A 1 187 ? -27.286 37.318 34.715 1.00 65.31 187 LYS A O 1
ATOM 1488 N N . LEU A 1 188 ? -25.574 37.422 33.242 1.00 50.41 188 LEU A N 1
ATOM 1489 C CA . LEU A 1 188 ? -24.901 38.638 33.722 1.00 50.41 188 LEU A CA 1
ATOM 1490 C C . LEU A 1 188 ? -25.194 39.814 32.784 1.00 50.41 188 LEU A C 1
ATOM 1492 O O . LEU A 1 188 ? -25.340 40.938 33.310 1.00 50.41 188 LEU A O 1
#

InterPro domains:
  IPR001463 Sodium:alanine symporter [PF01235] (19-151)
  IPR001463 Sodium:alanine symporter [PR00175] (45-67)
  IPR001463 Sodium:alanine symporter [PR00175] (108-128)
  IPR001463 Sodium:alanine symporter [PTHR30330] (1-153)

pLDDT: mean 87.53, std 6.89, range [50.41, 96.5]

Organism: NCBI:txid1053242

Radius of gyration: 27.32 Å; chains: 1; bounding box: 51×54×69 Å